Protein 4N13 (pdb70)

InterPro domains:
  IPR024370 PBP domain [PF12849] (26-263)
  IPR050811 Phosphate-binding ABC transporter substrate-binding [PTHR30570] (21-277)

Organism: Borreliella burgdorferi (strain ATCC 35210 / DSM 4680 / CIP 102532 / B31) (NCBI:txid224326)

B-factor: mean 14.16, std 6.61, range [4.72, 43.25]

Sequence (253 aa):
EKIVSIGGSTTVVSSPPILDEMILRYDKINNNTKVTYDAAQQGGSSVGINGLFNKIYKIAISSSRRDDLTKEEIEQGAKETVFAYDALIFITSPEEIIKKITNITEENLAKILNGEIQNWKQVGGPDAKINFINRDSSSSSSGSYYYSSSSSSIKDLLLNKIFKTHEEAQFRQDGIVVKSNGEVIEKTSLTPHSIGYIGLGYAKNNNSSSIIIEKGLNILSVNSTYPTKETINSSNNKKYTIKRNLIIVTNYEDKSVTQFIDFMTSSSSTTGQDIVEEQGFLGIKT

Radius of gyration: 19.86 Å; Cα contacts (8 Å, |Δi|>4): 541; chains: 1; bounding box: 49×43×48 Å

Foldseek 3Di:
DAEAEEEAAPVCQVLVVVLQVVVCVVPVPYHYDYHYPHHVVRLVCQLVVVGQKYKHLDDDDPVSVVLQKDKDFWFKWFKWKWAADPFPAAADALLVVLCCFQVVDFASVVVPIDGGGEAEAEEDCPDPLRVLCLVQRLPVNDDDPNSSHGDPPHRYDHAQVVVLVVRLVDHNYMYMHIPLCVVVNVVSVIHIHHYPNHDDDLVCVQVCVRRRIGGIIMMGNVGDVSVVVSVCSCNDPVVQVSCVVVPIHGYDD

Secondary structure (DSSP, 8-state):
-EEEEEEE-GGGHHHHHHHHHHHHHH-TTEEEEEEES-HHHHHHHHHTTS-SEEEESSPPPHHHHHTT-EEEEEEEEEEEEEE-TT----EE-HHHHHHHHTTS--BGGGGTS-S-B-EEEEE-TTSHHHHHHIIIIIHHH-SSTTTSS--TT-EEESSHHHHHHHHHHSTTEEEEEEGGGHHHHHHTT-EEPEETTB---HHHHHTT-S-SEEEEEEEE----HHHHHHHHHHTSHHHHHHHHHTT-BPPP-

GO terms:
  GO:0006817 phosphate ion transport (P, IDA)

Solvent-accessible surface area: 12377 Å² total; per-residue (Å²): 131,122,105,0,29,0,0,0,4,80,74,0,28,77,1,0,66,51,0,28,127,95,13,63,175,122,27,116,74,9,116,7,57,30,73,34,79,19,14,62,73,0,2,91,9,6,46,89,163,112,18,80,0,0,0,0,20,64,104,31,64,166,96,14,91,139,105,34,1,142,87,65,41,0,0,7,44,5,3,0,0,0,0,4,91,86,5,169,26,77,61,8,63,38,77,46,0,0,61,0,0,22,16,92,15,53,27,0,118,105,51,72,15,43,115,10,110,0,46,3,1,8,19,28,82,107,18,52,21,44,46,4,0,40,51,23,0,0,70,146,52,21,196,54,160,140,61,5,68,10,19,161,95,15,58,90,9,170,50,30,37,53,0,11,82,63,1,44,134,17,79,52,0,0,0,0,0,16,39,60,87,23,149,69,0,101,122,102,44,12,51,26,0,6,0,55,90,4,114,17,62,79,120,27,0,30,75,81,129,0,44,0,20,33,30,0,6,4,0,15,64,267,63,72,155,7,2,76,60,0,32,97,10,0,32,35,74,47,0,11,74,0,0,73,114,54,61,42,21,0,24,92,129

CATH classification: 3.40.190.10 (+1 more: 3.40.190.10)

Structure (mmCIF, N/CA/C/O backbone):
data_4N13
#
_entry.id   4N13
#
_cell.length_a   32.307
_cell.length_b   84.558
_cell.length_c   42.947
_cell.angle_alpha   90.000
_cell.angle_beta   105.570
_cell.angle_gamma   90.000
#
_symmetry.space_group_name_H-M   'P 1 21 1'
#
loop_
_enti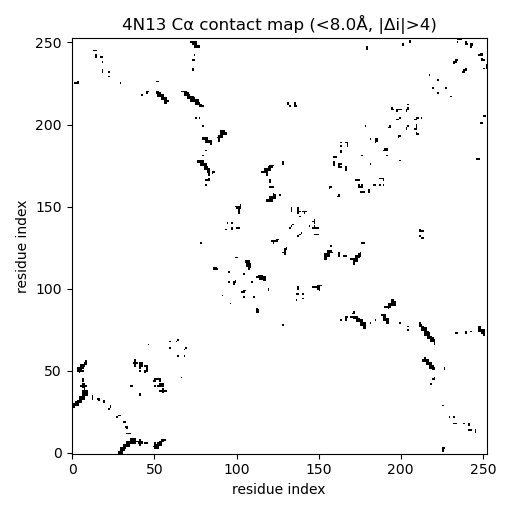ty.id
_entity.type
_entity.pdbx_description
1 polymer 'Phosphate ABC transporter, periplasmic phosphate-binding protein'
2 non-polymer 'SULFATE ION'
3 non-polymer 1,2-ETHANEDIOL
4 water water
#
loop_
_atom_site.group_PDB
_atom_site.id
_atom_site.type_symbol
_atom_site.label_atom_id
_atom_site.label_alt_id
_atom_site.label_comp_id
_atom_site.label_asym_id
_atom_site.label_entity_id
_atom_site.label_seq_id
_atom_site.pdbx_PDB_ins_code
_atom_site.Cartn_x
_atom_site.Cartn_y
_atom_site.Cartn_z
_atom_site.occupancy
_atom_site.B_iso_or_equiv
_atom_site.auth_seq_id
_atom_site.auth_comp_id
_atom_site.auth_asym_id
_atom_site.auth_atom_id
_atom_site.pdbx_PDB_model_num
ATOM 1 N N . GLU A 1 11 ? 17.294 2.675 65.692 1.00 21.57 7 GLU A N 1
ATOM 2 C CA . GLU A 1 11 ? 18.036 3.382 64.645 1.00 19.98 7 GLU A CA 1
ATOM 3 C C . GLU A 1 11 ? 19.437 3.766 65.137 1.00 17.53 7 GLU A C 1
ATOM 4 O O . GLU A 1 11 ? 19.607 4.200 66.272 1.00 19.79 7 GLU A O 1
ATOM 15 N N . LYS A 1 12 ? 20.437 3.630 64.274 1.00 15.44 8 LYS A N 1
ATOM 16 C CA . LYS A 1 12 ? 21.792 4.038 64.605 1.00 13.29 8 LYS A CA 1
ATOM 17 C C . LYS A 1 12 ? 22.038 5.463 64.125 1.00 11.81 8 LYS A C 1
ATOM 18 O O . LYS A 1 12 ? 21.398 5.919 63.178 1.00 13.93 8 LYS A O 1
ATOM 37 N N . ILE A 1 13 ? 22.954 6.167 64.780 1.00 11.14 9 ILE A N 1
ATOM 38 C CA . ILE A 1 13 ? 23.261 7.541 64.417 1.00 9.96 9 ILE A CA 1
ATOM 39 C C . ILE A 1 13 ? 24.753 7.696 64.169 1.00 9.86 9 ILE A C 1
ATOM 40 O O . ILE A 1 13 ? 25.572 7.299 64.989 1.00 10.65 9 ILE A O 1
ATOM 56 N N . VAL A 1 14 ? 25.099 8.269 63.022 1.00 8.09 10 VAL A N 1
ATOM 57 C CA . VAL A 1 14 ? 26.474 8.552 62.682 1.00 7.90 10 VAL A CA 1
ATOM 58 C C . VAL A 1 14 ? 26.587 10.034 62.343 1.00 6.92 10 VAL A C 1
ATOM 59 O O . VAL A 1 14 ? 26.215 10.472 61.241 1.00 8.18 10 VAL A O 1
ATOM 72 N N . SER A 1 15 ? 27.098 10.804 63.298 1.00 7.06 11 SER A N 1
ATOM 73 C CA . SER A 1 15 ? 27.287 12.240 63.116 1.00 7.51 11 SER A CA 1
ATOM 74 C C . SER A 1 15 ? 28.695 12.487 62.555 1.00 7.07 11 SER A C 1
ATOM 75 O O . SER A 1 15 ? 29.681 12.044 63.147 1.00 7.54 11 SER A O 1
ATOM 83 N N . ILE A 1 16 ? 28.771 13.183 61.419 1.00 5.99 12 ILE A N 1
ATOM 84 C CA . ILE A 1 16 ? 30.026 13.443 60.732 1.00 5.84 12 ILE A CA 1
ATOM 85 C C . ILE A 1 16 ? 30.248 14.957 60.681 1.00 5.83 12 ILE A C 1
ATOM 86 O O . ILE A 1 16 ? 29.307 15.729 60.540 1.00 6.72 12 ILE A O 1
ATOM 102 N N . GLY A 1 17 ? 31.499 15.372 60.804 1.00 6.57 13 GLY A N 1
ATOM 103 C CA . GLY A 1 17 ? 31.851 16.777 60.691 1.00 6.67 13 GLY A CA 1
ATOM 104 C C . GLY A 1 17 ? 33.114 16.932 59.878 1.00 6.53 13 GLY A C 1
ATOM 105 O O . GLY A 1 17 ? 33.823 15.967 59.646 1.00 10.40 13 GLY A O 1
ATOM 109 N N . GLY A 1 18 ? 33.406 18.146 59.431 1.00 7.10 14 GLY A N 1
ATOM 110 C CA . GLY A 1 18 ? 34.657 18.383 58.755 1.00 7.51 14 GLY A CA 1
ATOM 111 C C . GLY A 1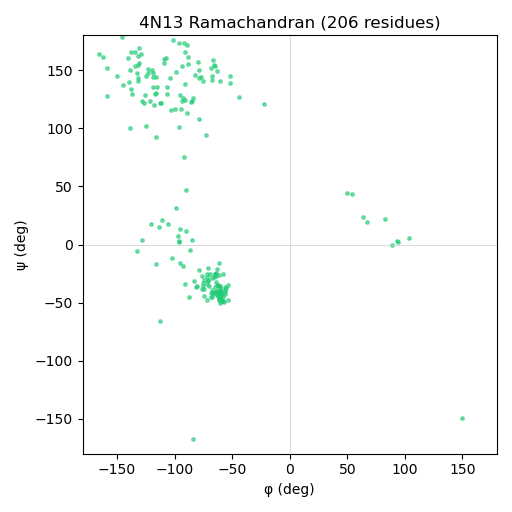 18 ? 34.638 19.468 57.704 1.00 6.87 14 GLY A C 1
ATOM 112 O O . GLY A 1 18 ? 33.897 20.458 57.802 1.00 8.47 14 GLY A O 1
ATOM 116 N N . SER A 1 19 ? 35.488 19.264 56.702 1.00 7.36 15 SER A N 1
ATOM 117 C CA . SER A 1 19 ? 35.752 20.240 55.665 1.00 8.48 15 SER A CA 1
ATOM 118 C C . SER A 1 19 ? 34.485 20.775 55.000 1.00 8.66 15 SER A C 1
ATOM 119 O O . SER A 1 19 ? 33.600 20.026 54.633 1.00 8.63 15 SER A O 1
ATOM 127 N N . THR A 1 20 ? 34.455 22.077 54.737 1.00 10.88 16 THR A N 1
ATOM 128 C CA . THR A 1 20 ? 33.339 22.664 54.010 1.00 12.38 16 THR A CA 1
ATOM 129 C C . THR A 1 20 ? 33.354 22.288 52.528 1.00 12.79 16 THR A C 1
ATOM 130 O O . THR A 1 20 ? 32.311 22.228 51.873 1.00 16.30 16 THR A O 1
ATOM 141 N N . THR A 1 21 ? 34.528 21.979 52.009 1.00 11.45 17 THR A N 1
ATOM 142 C CA . THR A 1 21 ? 34.695 21.813 50.580 1.00 14.17 17 THR A CA 1
ATOM 143 C C . THR A 1 21 ? 33.942 20.599 50.033 1.00 13.57 17 THR A C 1
ATOM 144 O O . THR A 1 21 ? 33.713 20.506 48.854 1.00 17.52 17 THR A O 1
ATOM 155 N N A VAL A 1 22 ? 33.546 19.676 50.903 0.82 11.24 18 VAL A N 1
ATOM 156 N N B VAL A 1 22 ? 33.563 19.676 50.910 0.18 13.65 18 VAL A N 1
ATOM 157 C CA A VAL A 1 22 ? 32.930 18.427 50.449 0.82 11.09 18 VAL A CA 1
ATOM 158 C CA B VAL A 1 22 ? 32.956 18.421 50.473 0.18 14.27 18 VAL A CA 1
ATOM 159 C C A VAL A 1 22 ? 31.487 18.266 50.891 0.82 9.07 18 VAL A C 1
ATOM 160 C C B VAL A 1 22 ? 31.537 18.234 50.995 0.18 13.84 18 VAL A C 1
ATOM 161 O O A VAL A 1 22 ? 30.894 17.197 50.711 0.82 8.61 18 VAL A O 1
ATOM 162 O O B VAL A 1 22 ? 31.037 17.112 51.052 0.18 13.76 18 VAL A O 1
ATOM 187 N N A SER A 1 23 ? 30.885 19.321 51.421 0.82 8.80 19 SER A N 1
ATOM 188 N N B SER A 1 23 ? 30.880 19.328 51.365 0.18 14.05 19 SER A N 1
ATOM 189 C CA A SER A 1 23 ? 29.501 19.222 51.869 0.82 8.95 19 SER A CA 1
ATOM 190 C CA B SER A 1 23 ? 29.532 19.240 51.915 0.18 14.26 19 SER A CA 1
ATOM 191 C C A SER A 1 23 ? 28.530 18.565 50.873 0.82 8.67 19 SER A C 1
ATOM 192 C C B SER A 1 23 ? 28.552 18.549 50.965 0.18 13.29 19 SER A C 1
ATOM 193 O O A SER A 1 23 ? 27.806 17.669 51.254 0.82 9.02 19 SER A O 1
ATOM 194 O O B SER A 1 23 ? 27.840 17.636 51.374 0.18 13.02 19 SER A O 1
ATOM 209 N N A PRO A 1 24 ? 28.466 19.031 49.615 0.82 9.11 20 PRO A N 1
ATOM 210 N N B PRO A 1 24 ? 28.505 18.982 49.694 0.18 12.80 20 PRO A N 1
ATOM 211 C CA A PRO A 1 24 ? 27.446 18.397 48.760 0.82 9.49 20 PRO A CA 1
ATOM 212 C CA B PRO A 1 24 ? 27.498 18.406 48.794 0.18 12.12 20 PRO A CA 1
ATOM 213 C C A PRO A 1 24 ? 27.782 16.949 48.382 0.82 9.10 20 PRO A C 1
ATOM 214 C C B PRO A 1 24 ? 27.777 16.941 48.464 0.18 10.30 20 PRO A C 1
ATOM 215 O O A PRO A 1 24 ? 26.869 16.198 48.064 0.82 9.50 20 PRO A O 1
ATOM 216 O O B PRO A 1 24 ? 26.839 16.176 48.246 0.18 10.33 20 PRO A O 1
ATOM 237 N N . ILE A 1 25 ? 29.048 16.561 48.430 1.00 8.69 21 ILE A N 1
ATOM 238 C CA . ILE A 1 25 ? 29.425 15.161 48.251 1.00 9.30 21 ILE A CA 1
ATOM 239 C C . ILE A 1 25 ? 28.935 14.344 49.423 1.00 8.33 21 ILE A C 1
ATOM 240 O O . ILE A 1 25 ? 28.284 13.315 49.237 1.00 7.87 21 ILE A O 1
ATOM 257 N N . LEU A 1 26 ? 29.247 14.776 50.643 1.00 7.46 22 LEU A N 1
ATOM 258 C CA . LEU A 1 26 ? 28.783 14.033 51.814 1.00 8.13 22 LEU A CA 1
ATOM 259 C C . LEU A 1 26 ? 27.254 13.981 51.842 1.00 7.42 22 LEU A C 1
ATOM 260 O O . LEU A 1 26 ? 26.664 12.953 52.158 1.00 7.79 22 LEU A O 1
ATOM 276 N N . ASP A 1 27 ? 26.601 15.089 51.502 1.00 7.93 23 ASP A N 1
ATOM 277 C CA . ASP A 1 27 ? 25.140 15.130 51.533 1.00 8.47 23 ASP A CA 1
ATOM 278 C C . ASP A 1 27 ? 24.539 14.146 50.548 1.00 8.62 23 ASP A C 1
ATOM 279 O O . ASP A 1 27 ? 23.584 13.429 50.881 1.00 9.02 23 ASP A O 1
ATOM 288 N N . GLU A 1 28 ? 25.097 14.095 49.340 1.00 8.75 24 GLU A N 1
ATOM 289 C CA . GLU A 1 28 ? 24.583 13.128 48.376 1.00 7.92 24 GLU A CA 1
ATOM 290 C C . GLU A 1 28 ? 24.881 11.697 48.821 1.00 8.34 24 GLU A C 1
ATOM 291 O O . GLU A 1 28 ? 24.065 10.790 48.636 1.00 8.86 24 GLU A O 1
ATOM 303 N N . MET A 1 29 ? 26.066 11.475 49.383 1.00 7.48 25 MET A N 1
ATOM 304 C CA . MET A 1 29 ? 26.397 10.158 49.898 1.00 6.96 25 MET A CA 1
ATOM 305 C C . MET A 1 29 ? 25.414 9.723 50.973 1.00 7.54 25 MET A C 1
ATOM 306 O O . MET A 1 29 ? 25.005 8.561 51.003 1.00 7.56 25 MET A O 1
ATOM 320 N N . ILE A 1 30 ? 25.049 10.642 51.865 1.00 6.95 26 ILE A N 1
ATOM 321 C CA . ILE A 1 30 ? 24.072 10.339 52.904 1.00 7.82 26 ILE A CA 1
ATOM 322 C C . ILE A 1 30 ? 22.744 9.921 52.294 1.00 8.22 26 ILE A C 1
ATOM 323 O O . ILE A 1 30 ? 22.143 8.914 52.681 1.00 8.49 26 ILE A O 1
ATOM 339 N N . LEU A 1 31 ? 22.268 10.690 51.330 1.00 8.82 27 LEU A N 1
ATOM 340 C CA . LEU A 1 31 ? 20.952 10.393 50.786 1.00 9.73 27 LEU A CA 1
ATOM 341 C C . LEU A 1 31 ? 20.960 9.128 49.937 1.00 10.18 27 LEU A C 1
ATOM 342 O O . LEU A 1 31 ? 20.003 8.359 49.964 1.00 10.91 27 LEU A O 1
ATOM 358 N N . ARG A 1 32 ? 22.052 8.867 49.234 1.00 9.40 28 ARG A N 1
ATOM 359 C CA . ARG A 1 32 ? 22.121 7.637 48.458 1.00 9.67 28 ARG A CA 1
ATOM 360 C C . ARG A 1 32 ? 22.357 6.413 49.326 1.00 8.70 28 ARG A C 1
ATOM 361 O O . ARG A 1 32 ? 21.794 5.347 49.050 1.00 9.74 28 ARG A O 1
ATOM 382 N N . TYR A 1 33 ? 23.142 6.549 50.392 1.00 8.63 29 TYR A N 1
ATOM 383 C CA . TYR A 1 33 ? 23.317 5.414 51.298 1.00 7.79 29 TYR A CA 1
ATOM 384 C C . TYR A 1 33 ? 21.981 5.060 51.964 1.00 7.50 29 TYR A C 1
ATOM 385 O O . TYR A 1 33 ? 21.706 3.880 52.236 1.00 9.32 29 TYR A O 1
ATOM 403 N N . ASP A 1 34 ? 21.130 6.055 52.194 1.00 8.86 30 ASP A N 1
ATOM 404 C CA . ASP A 1 34 ? 19.832 5.813 52.796 1.00 9.83 30 ASP A CA 1
ATOM 405 C C . ASP A 1 34 ? 18.966 4.885 51.935 1.00 10.07 30 ASP A C 1
ATOM 406 O O . ASP A 1 34 ? 18.104 4.202 52.481 1.00 12.02 30 ASP A O 1
ATOM 415 N N . LYS A 1 35 ? 19.200 4.847 50.616 1.00 9.66 31 LYS A N 1
ATOM 416 C CA . LYS A 1 35 ? 18.482 3.916 49.740 1.00 10.40 31 LYS A CA 1
ATOM 417 C C . LYS A 1 35 ? 18.870 2.474 50.026 1.00 10.42 31 LYS A C 1
ATOM 418 O O . LYS A 1 35 ? 18.084 1.565 49.774 1.00 12.64 31 LYS A O 1
ATOM 437 N N . ILE A 1 36 ? 20.099 2.262 50.503 1.00 8.52 32 ILE A N 1
ATOM 438 C CA . ILE A 1 36 ? 20.605 0.935 50.841 1.00 8.50 32 ILE A CA 1
ATOM 439 C C . ILE A 1 36 ? 20.260 0.531 52.274 1.00 8.38 32 ILE A C 1
ATOM 440 O O . ILE A 1 36 ? 19.843 -0.593 52.532 1.00 8.90 32 ILE A O 1
ATOM 456 N N . ASN A 1 37 ? 20.453 1.458 53.203 1.00 8.62 33 ASN A N 1
ATOM 457 C CA . ASN A 1 37 ? 20.258 1.169 54.611 1.00 8.31 33 ASN A CA 1
ATOM 458 C C . ASN A 1 37 ? 19.563 2.323 55.275 1.00 10.71 33 ASN A C 1
ATOM 459 O O . ASN A 1 37 ? 20.195 3.309 55.609 1.00 13.01 33 ASN A O 1
ATOM 470 N N . ASN A 1 38 ? 18.263 2.215 55.480 1.00 11.15 34 ASN A N 1
ATOM 471 C CA . ASN A 1 38 ? 17.513 3.307 56.097 1.00 13.99 34 ASN A CA 1
ATOM 472 C C . ASN A 1 38 ? 17.449 3.194 57.617 1.00 14.15 34 ASN A C 1
ATOM 473 O O . ASN A 1 38 ? 16.712 3.934 58.272 1.00 17.15 34 ASN A O 1
ATOM 484 N N . ASN A 1 39 ? 18.252 2.299 58.178 1.00 12.10 35 ASN A N 1
ATOM 485 C CA . ASN A 1 39 ? 18.301 2.118 59.628 1.00 13.10 35 ASN A CA 1
ATOM 486 C C . ASN A 1 39 ? 19.432 2.898 60.311 1.00 12.70 35 ASN A C 1
ATOM 487 O O . ASN A 1 39 ? 19.598 2.816 61.532 1.00 14.34 35 ASN A O 1
ATOM 498 N N . THR A 1 40 ? 20.199 3.660 59.538 1.00 11.30 36 THR A N 1
ATOM 499 C CA . THR A 1 40 ? 21.186 4.568 60.097 1.00 9.72 36 THR A CA 1
ATOM 500 C C . THR A 1 40 ? 20.847 5.982 59.689 1.00 10.33 36 THR A C 1
ATOM 501 O O . THR A 1 40 ? 20.521 6.251 58.533 1.00 12.18 36 THR A O 1
ATOM 512 N N . LYS A 1 41 ? 20.923 6.887 60.650 1.00 9.82 37 LYS A N 1
ATOM 513 C CA . LYS A 1 41 ? 20.789 8.308 60.409 1.00 9.49 37 LYS A CA 1
ATOM 514 C C . LYS A 1 41 ? 22.186 8.881 60.369 1.00 8.12 37 LYS A C 1
ATOM 515 O O . LYS A 1 41 ? 22.903 8.809 61.347 1.00 9.78 37 LYS A O 1
ATOM 534 N N . VAL A 1 42 ? 22.571 9.421 59.230 1.00 7.51 38 VAL A N 1
ATOM 535 C CA . VAL A 1 42 ? 23.894 10.025 59.036 1.00 6.75 38 VAL A CA 1
ATOM 536 C C . VAL A 1 42 ? 23.694 11.507 58.773 1.00 7.31 38 VAL A C 1
ATOM 537 O O . VAL A 1 42 ? 22.790 11.881 58.027 1.00 8.66 38 VAL A O 1
ATOM 550 N N . THR A 1 43 ? 24.497 12.348 59.407 1.00 7.25 39 THR A N 1
ATOM 551 C CA . THR A 1 43 ? 24.438 13.786 59.179 1.00 7.31 39 THR A CA 1
ATOM 552 C C . THR A 1 43 ? 25.846 14.319 58.933 1.00 7.10 39 THR A C 1
ATOM 553 O O . THR A 1 43 ? 26.838 13.704 59.356 1.00 7.50 39 THR A O 1
ATOM 564 N N . TYR A 1 44 ? 25.940 15.450 58.245 1.00 7.05 40 TYR A N 1
ATOM 565 C CA . TYR A 1 44 ? 27.216 16.129 58.002 1.00 7.11 40 TYR A CA 1
ATOM 566 C C . TYR A 1 44 ? 27.120 17.586 58.404 1.00 8.10 40 TYR A C 1
ATOM 567 O O . TYR A 1 44 ? 26.243 18.296 57.922 1.00 9.28 40 TYR A O 1
ATOM 585 N N . ASP A 1 45 ? 28.006 18.015 59.299 1.00 8.50 41 ASP A N 1
ATOM 586 C CA . ASP A 1 45 ? 28.064 19.405 59.735 1.00 11.04 41 ASP A CA 1
ATOM 587 C C . ASP A 1 45 ? 29.439 19.926 59.371 1.00 11.18 41 ASP A C 1
ATOM 588 O O . ASP A 1 45 ? 30.434 19.462 59.888 1.00 13.64 41 ASP A O 1
ATOM 597 N N A ALA A 1 46 ? 29.483 20.878 58.453 0.49 11.49 42 ALA A N 1
ATOM 598 N N B ALA A 1 46 ? 29.497 20.897 58.472 0.51 11.19 42 ALA A N 1
ATOM 599 C CA A ALA A 1 46 ? 30.742 21.391 57.948 0.49 13.10 42 ALA A CA 1
ATOM 600 C CA B ALA A 1 46 ? 30.764 21.307 57.883 0.51 13.03 42 ALA A CA 1
ATOM 601 C C A ALA A 1 46 ? 31.134 22.651 58.701 0.49 11.40 42 ALA A C 1
ATOM 602 C C B ALA A 1 46 ? 31.249 22.666 58.400 0.51 11.95 42 ALA A C 1
ATOM 603 O O A ALA A 1 46 ? 30.469 23.673 58.588 0.49 11.07 42 ALA A O 1
ATOM 604 O O B ALA A 1 46 ? 30.951 23.710 57.813 0.51 12.70 42 ALA A O 1
ATOM 617 N N A GLN A 1 47 ? 32.197 22.568 59.493 0.49 12.18 43 GLN A N 1
ATOM 618 N N B GLN A 1 47 ? 32.012 22.641 59.491 0.51 10.82 43 GLN A N 1
ATOM 619 C CA A GLN A 1 47 ? 32.763 23.753 60.138 0.49 11.79 43 GLN A CA 1
ATOM 620 C CA B GLN A 1 47 ? 32.621 23.854 60.040 0.51 10.89 43 GLN A CA 1
ATOM 621 C C A GLN A 1 47 ? 34.200 23.966 59.723 0.49 11.35 43 GLN A C 1
ATOM 622 C C B GLN A 1 47 ? 34.144 23.869 59.867 0.51 10.78 43 GLN A C 1
ATOM 623 O O A GLN A 1 47 ? 34.759 25.039 59.928 0.49 12.48 43 GLN A O 1
ATOM 624 O O B GLN A 1 47 ? 34.821 24.732 60.416 0.51 12.23 43 GLN A O 1
ATOM 651 N N A GLY A 1 48 ? 34.797 22.935 59.140 0.49 10.06 44 GLY A N 1
ATOM 652 N N B GLY A 1 48 ? 34.686 22.918 59.113 0.51 9.54 44 GLY A N 1
ATOM 653 C CA A GLY A 1 48 ? 36.206 22.945 58.825 0.49 9.79 44 GLY A CA 1
ATOM 654 C CA B GLY A 1 48 ? 36.115 22.885 58.845 0.51 9.21 44 GLY A CA 1
ATOM 655 C C A GLY A 1 48 ? 36.860 21.654 59.280 0.49 7.70 44 GLY A C 1
ATOM 656 C C B GLY A 1 48 ? 36.829 21.606 59.268 0.51 7.19 44 GLY A C 1
ATOM 657 O O A GLY A 1 48 ? 36.378 20.969 60.183 0.49 8.58 44 GLY A O 1
ATOM 658 O O B GLY A 1 48 ? 36.366 20.882 60.153 0.51 7.95 44 GLY A O 1
ATOM 665 N N . SER A 1 49 ? 37.975 21.319 58.648 1.00 8.29 45 SER A N 1
ATOM 666 C CA . SER A 1 49 ? 38.701 20.080 58.951 1.00 8.24 45 SER A CA 1
ATOM 667 C C . SER A 1 49 ? 39.127 19.991 60.409 1.00 8.19 45 SER A C 1
ATOM 668 O O . SER A 1 49 ? 38.915 18.980 61.066 1.00 8.17 45 SER A O 1
ATOM 677 N N . SER A 1 50 ? 39.760 21.041 60.913 1.00 9.37 46 SER A N 1
ATOM 678 C CA . SER A 1 50 ? 40.277 20.996 62.279 1.00 9.72 46 SER A CA 1
ATOM 679 C C . SER A 1 50 ? 39.140 20.884 63.291 1.00 8.22 46 SER A C 1
ATOM 680 O O . SER A 1 50 ? 39.235 20.136 64.269 1.00 8.75 46 SER A O 1
ATOM 688 N N . VAL A 1 51 ? 38.060 21.619 63.051 1.00 8.42 47 VAL A N 1
ATOM 689 C CA . VAL A 1 51 ? 36.902 21.526 63.932 1.00 9.20 47 VAL A CA 1
ATOM 690 C C . VAL A 1 51 ? 36.308 20.114 63.906 1.00 8.31 47 VAL A C 1
ATOM 691 O O . VAL A 1 51 ? 35.900 19.575 64.929 1.00 8.58 47 VAL A O 1
ATOM 704 N N . GLY A 1 52 ? 36.234 19.509 62.723 1.00 7.70 48 GLY A N 1
ATOM 705 C CA . GLY A 1 52 ? 35.758 18.153 62.619 1.00 7.49 48 GLY A CA 1
ATOM 706 C C . GLY A 1 52 ? 36.589 17.178 63.428 1.00 7.08 48 GLY A C 1
ATOM 707 O O . GLY A 1 52 ? 36.040 16.340 64.146 1.00 6.81 48 GLY A O 1
ATOM 711 N N . ILE A 1 53 ? 37.907 17.250 63.293 1.00 6.89 49 ILE A N 1
ATOM 712 C CA . ILE A 1 53 ? 38.768 16.345 64.056 1.00 5.87 49 ILE A CA 1
ATOM 713 C C . ILE A 1 53 ? 38.625 16.614 65.565 1.00 6.15 49 ILE A C 1
ATOM 714 O O . ILE A 1 53 ? 38.544 15.692 66.371 1.00 6.36 49 ILE A O 1
ATOM 730 N N . ASN A 1 54 ? 38.581 17.879 65.955 1.00 6.17 50 ASN A N 1
ATOM 731 C CA . ASN A 1 54 ? 38.381 18.199 67.375 1.00 5.81 50 ASN A CA 1
ATOM 732 C C . ASN A 1 54 ? 37.046 17.629 67.860 1.00 5.97 50 ASN A C 1
ATOM 733 O O . ASN A 1 54 ? 36.950 17.083 68.962 1.00 7.04 50 ASN A O 1
ATOM 744 N N . GLY A 1 55 ? 36.006 17.744 67.047 1.00 6.29 51 GLY A N 1
ATOM 745 C CA . GLY A 1 55 ? 34.711 17.209 67.423 1.00 6.37 51 GLY A CA 1
ATOM 746 C C . GLY A 1 55 ? 34.732 15.686 67.535 1.00 5.98 51 GLY A C 1
ATOM 747 O O . GLY A 1 55 ? 34.075 15.106 68.389 1.00 7.79 51 GLY A O 1
ATOM 751 N N . LEU A 1 56 ? 35.479 15.026 66.661 1.00 6.72 52 LEU A N 1
ATOM 752 C CA . LEU A 1 56 ? 35.702 13.586 66.757 1.00 6.79 52 LEU A CA 1
ATOM 753 C C . LEU A 1 56 ? 36.318 13.207 68.106 1.00 6.60 52 LEU A C 1
ATOM 754 O O . LEU A 1 56 ? 35.806 12.320 68.814 1.00 7.14 52 LEU A O 1
ATOM 770 N N . PHE A 1 57 ? 37.387 13.895 68.505 1.00 6.16 53 PHE A N 1
ATOM 771 C CA . PHE A 1 57 ? 38.054 13.559 69.751 1.00 6.93 53 PHE A CA 1
ATOM 772 C C . PHE A 1 57 ? 37.170 13.832 70.963 1.00 7.80 53 PHE A C 1
ATOM 773 O O . PHE A 1 57 ? 37.328 13.184 72.002 1.00 9.46 53 PHE A O 1
ATOM 790 N N . ASN A 1 58 ? 36.254 14.791 70.833 1.00 6.87 54 ASN A N 1
ATOM 791 C CA . ASN A 1 58 ? 35.346 15.135 71.909 1.00 6.97 54 ASN A CA 1
ATOM 792 C C . ASN A 1 58 ? 33.990 14.421 71.801 1.00 8.83 54 ASN A C 1
ATOM 793 O O . ASN A 1 58 ? 33.046 14.758 72.499 1.00 10.17 54 ASN A O 1
ATOM 804 N N . LYS A 1 59 ? 33.905 13.405 70.934 1.00 7.94 55 LYS A N 1
ATOM 805 C CA . LYS A 1 59 ? 32.725 12.529 70.851 1.00 9.55 55 LYS A CA 1
ATOM 806 C C . LYS A 1 59 ? 31.491 13.249 70.353 1.00 9.25 55 LYS A C 1
ATOM 807 O O . LYS A 1 59 ? 30.381 12.772 70.535 1.00 13.42 55 LYS A O 1
ATOM 826 N N . ILE A 1 60 ? 31.681 14.382 69.695 1.00 7.54 56 ILE A N 1
ATOM 827 C CA . ILE A 1 60 ? 30.590 15.045 69.000 1.00 8.29 56 ILE A CA 1
ATOM 828 C C . ILE A 1 60 ? 30.323 14.406 67.631 1.00 7.96 56 ILE A C 1
ATOM 829 O O . ILE A 1 60 ? 29.176 14.318 67.205 1.00 10.34 56 ILE A O 1
ATOM 845 N N . TYR A 1 61 ? 31.388 13.965 66.965 1.00 7.15 57 TYR A N 1
ATOM 846 C CA . TYR A 1 61 ? 31.288 13.261 65.690 1.00 5.68 57 TYR A CA 1
ATOM 847 C C . TYR A 1 61 ? 31.889 11.867 65.849 1.00 7.07 57 TYR A C 1
ATOM 848 O O . TYR A 1 61 ? 32.825 11.683 66.642 1.00 8.26 57 TYR A O 1
ATOM 866 N N . LYS A 1 62 ? 31.383 10.900 65.078 1.00 6.28 58 LYS A N 1
ATOM 867 C CA . LYS A 1 62 ? 32.005 9.581 64.959 1.00 6.77 58 LYS A CA 1
ATOM 868 C C . LYS A 1 62 ? 32.977 9.488 63.781 1.00 6.89 58 LYS A C 1
ATOM 869 O O . LYS A 1 62 ? 33.800 8.579 63.722 1.00 6.78 58 LYS A O 1
ATOM 888 N N . ILE A 1 63 ? 32.864 10.415 62.829 1.00 5.61 59 ILE A N 1
ATOM 889 C CA . ILE A 1 63 ? 33.756 10.473 61.679 1.00 6.17 59 ILE A CA 1
ATOM 890 C C . ILE A 1 63 ? 34.057 11.943 61.454 1.00 5.17 59 ILE A C 1
ATOM 891 O O . ILE A 1 63 ? 33.148 12.771 61.529 1.00 6.52 59 ILE A O 1
ATOM 907 N N . ALA A 1 64 ? 35.305 12.264 61.121 1.00 5.16 60 ALA A N 1
ATOM 908 C CA . ALA A 1 64 ? 35.667 13.595 60.634 1.00 6.01 60 ALA A CA 1
ATOM 909 C C . ALA A 1 64 ? 36.164 13.480 59.204 1.00 6.22 60 ALA A C 1
ATOM 910 O O . ALA A 1 64 ? 36.815 12.502 58.843 1.00 7.22 60 ALA A O 1
ATOM 917 N N . ILE A 1 65 ? 35.853 14.486 58.399 1.00 6.24 61 ILE A N 1
ATOM 918 C CA . ILE A 1 65 ? 36.348 14.552 57.033 1.00 6.82 61 ILE A CA 1
ATOM 919 C C . ILE A 1 65 ? 37.327 15.718 56.950 1.00 6.27 61 ILE A C 1
ATOM 920 O O . ILE A 1 65 ? 36.960 16.850 57.265 1.00 7.87 61 ILE A O 1
ATOM 936 N N . SER A 1 66 ? 38.575 15.441 56.547 1.00 6.86 62 SER A N 1
ATOM 937 C CA . SER A 1 66 ? 39.607 16.468 56.534 1.00 6.82 62 SER A CA 1
ATOM 938 C C . SER A 1 66 ? 40.242 16.622 55.165 1.00 7.07 62 SER A C 1
ATOM 939 O O . SER A 1 66 ? 40.427 15.650 54.442 1.00 7.60 62 SER A O 1
ATOM 947 N N A SER A 1 67 ? 40.547 17.866 54.815 0.57 7.30 63 SER A N 1
ATOM 948 N N B SER A 1 67 ? 40.583 17.860 54.818 0.43 6.87 63 SER A N 1
ATOM 949 C CA A SER A 1 67 ? 41.309 18.194 53.616 0.57 8.63 63 SER A CA 1
ATOM 950 C CA B SER A 1 67 ? 41.377 18.157 53.626 0.43 7.40 63 SER A CA 1
ATOM 951 C C A SER A 1 67 ? 42.782 18.450 53.916 0.57 8.47 63 SER A C 1
ATOM 952 C C B SER A 1 67 ? 42.851 18.353 53.960 0.43 8.05 63 SER A C 1
ATOM 953 O O A SER A 1 67 ? 43.526 18.853 53.036 0.57 9.23 63 SER A O 1
ATOM 954 O O B SER A 1 67 ? 43.675 18.503 53.066 0.43 9.07 63 SER A O 1
ATOM 969 N N A ARG A 1 68 ? 43.193 18.231 55.158 0.57 9.53 64 ARG A N 1
ATOM 970 N N B ARG A 1 68 ? 43.162 18.352 55.251 0.43 9.75 64 ARG A N 1
ATOM 971 C CA A ARG A 1 68 ? 44.583 18.406 55.551 0.57 11.17 64 ARG A CA 1
ATOM 972 C CA B ARG A 1 68 ? 44.506 18.594 55.750 0.43 10.84 64 ARG A CA 1
ATOM 973 C C A ARG A 1 68 ? 45.100 17.180 56.261 0.57 12.01 64 ARG A C 1
ATOM 974 C C B ARG A 1 68 ? 45.131 17.305 56.255 0.43 10.98 64 ARG A C 1
ATOM 975 O O A ARG A 1 68 ? 44.329 16.429 56.877 0.57 13.27 64 ARG A O 1
ATOM 976 O O B ARG A 1 68 ? 44.430 16.328 56.539 0.43 12.88 64 ARG A O 1
ATOM 1017 N N A ASP A 1 69 ? 46.410 16.991 56.184 0.57 15.03 65 ASP A N 1
ATOM 1018 N N B ASP A 1 69 ? 46.451 17.310 56.387 0.43 13.74 65 ASP A N 1
ATOM 1019 C CA A ASP A 1 69 ? 47.041 15.838 56.795 0.57 15.73 65 ASP A CA 1
ATOM 1020 C CA B ASP A 1 69 ? 47.161 16.158 56.930 0.43 15.19 65 ASP A CA 1
ATOM 1021 C C A ASP A 1 69 ? 47.025 15.921 58.315 0.57 13.59 65 ASP A C 1
ATOM 1022 C C B ASP A 1 69 ? 46.841 15.995 58.409 0.43 13.19 65 ASP A C 1
ATOM 1023 O O A ASP A 1 69 ? 47.168 16.975 58.916 0.57 14.28 65 ASP A O 1
ATOM 1024 O O B ASP A 1 69 ? 46.590 16.979 59.093 0.43 12.74 65 ASP A O 1
ATOM 1041 N N . LEU A 1 70 ? 46.836 14.763 58.911 1.00 12.61 66 LEU A N 1
ATOM 1042 C CA . LEU A 1 70 ? 46.830 14.590 60.357 1.00 11.50 66 LEU A CA 1
ATOM 1043 C C . LEU A 1 70 ? 48.194 14.933 60.931 1.00 10.38 66 LEU A C 1
ATOM 1044 O O . LEU A 1 70 ? 49.241 14.741 60.300 1.00 12.63 66 LEU A O 1
ATOM 1061 N N . THR A 1 71 ? 48.180 15.429 62.154 1.00 9.92 67 THR A N 1
ATOM 1062 C CA . THR A 1 71 ? 49.407 15.702 62.880 1.00 9.15 67 THR A CA 1
ATOM 1063 C C . THR A 1 71 ? 49.828 14.486 63.698 1.00 8.78 67 THR A C 1
ATOM 1064 O O . THR A 1 71 ? 49.042 13.565 63.916 1.00 9.51 67 THR A O 1
ATOM 1075 N N . LYS A 1 72 ? 51.070 14.489 64.172 1.00 9.50 68 LYS A N 1
ATOM 1076 C CA . LYS A 1 72 ? 51.521 13.438 65.072 1.00 10.30 68 LYS A CA 1
ATOM 1077 C C . LYS A 1 72 ? 50.680 13.402 66.344 1.00 9.59 68 LYS A C 1
ATOM 1078 O O . LYS A 1 72 ? 50.354 12.324 66.827 1.00 10.90 68 LYS A O 1
ATOM 1097 N N . GLU A 1 73 ? 50.314 14.562 66.876 1.00 10.81 69 GLU A N 1
ATOM 1098 C CA . GLU A 1 73 ? 49.478 14.608 68.077 1.00 11.64 69 GLU A CA 1
ATOM 1099 C C . GLU A 1 73 ? 48.153 13.905 67.822 1.00 9.92 69 GLU A C 1
ATOM 1100 O O . GLU A 1 73 ? 47.650 13.182 68.685 1.00 10.88 69 GLU A O 1
ATOM 1112 N N . GLU A 1 74 ? 47.584 14.123 66.643 1.00 9.15 70 GLU A N 1
ATOM 1113 C CA . GLU A 1 74 ? 46.305 13.500 66.333 1.00 8.54 70 GLU A CA 1
ATOM 1114 C C . GLU A 1 74 ? 46.457 11.982 66.242 1.00 8.75 70 GLU A C 1
ATOM 1115 O O . GLU A 1 74 ? 45.611 11.239 66.735 1.00 9.34 70 GLU A O 1
ATOM 1127 N N . ILE A 1 75 ? 47.541 11.529 65.615 1.00 8.60 71 ILE A N 1
ATOM 1128 C CA . ILE A 1 75 ? 47.824 10.100 65.560 1.00 9.52 71 ILE A CA 1
ATOM 1129 C C . ILE A 1 75 ? 47.992 9.528 66.976 1.00 9.26 71 ILE A C 1
ATOM 1130 O O . ILE A 1 75 ? 47.477 8.467 67.302 1.00 10.76 71 ILE A O 1
ATOM 1146 N N . GLU A 1 76 ? 48.688 10.262 67.837 1.00 9.81 72 GLU A N 1
ATOM 1147 C CA . GLU A 1 76 ? 48.908 9.800 69.195 1.00 12.00 72 GLU A CA 1
ATOM 1148 C C . GLU A 1 76 ? 47.607 9.690 69.985 1.00 12.74 72 GLU A C 1
ATOM 1149 O O . GLU A 1 76 ? 47.521 8.924 70.942 1.00 16.06 72 GLU A O 1
ATOM 1161 N N . GLN A 1 77 ? 46.613 10.486 69.615 1.00 11.48 73 GLN A N 1
ATOM 1162 C CA . GLN A 1 77 ? 45.292 10.432 70.237 1.00 12.57 73 GLN A CA 1
ATOM 1163 C C . GLN A 1 77 ? 44.410 9.371 69.603 1.00 14.08 73 GLN A C 1
ATOM 1164 O O . GLN A 1 77 ? 43.246 9.246 69.958 1.00 19.58 73 GLN A O 1
ATOM 1178 N N . GLY A 1 78 ? 44.950 8.606 68.665 1.00 11.62 74 GLY A N 1
ATOM 1179 C CA . GLY A 1 78 ? 44.240 7.456 68.124 1.00 12.69 74 GLY A CA 1
ATOM 1180 C C . GLY A 1 78 ? 43.646 7.660 66.744 1.00 12.00 74 GLY A C 1
ATOM 1181 O O . GLY A 1 78 ? 42.955 6.777 66.236 1.00 14.29 74 GLY A O 1
ATOM 1185 N N . ALA A 1 79 ? 43.904 8.800 66.110 1.00 10.61 75 ALA A N 1
ATOM 1186 C CA . ALA A 1 79 ? 43.281 9.071 64.814 1.00 11.23 75 ALA A CA 1
ATOM 1187 C C . ALA A 1 79 ? 43.820 8.122 63.767 1.00 10.12 75 ALA A C 1
ATOM 1188 O O . ALA A 1 79 ? 45.007 7.830 63.736 1.00 12.17 75 ALA A O 1
ATOM 1195 N N . LYS A 1 80 ? 42.922 7.696 62.888 1.00 10.17 76 LYS A N 1
ATOM 1196 C CA . LYS A 1 80 ? 43.256 6.855 61.749 1.00 12.38 76 LYS A CA 1
ATOM 1197 C C . LYS A 1 80 ? 42.583 7.450 60.528 1.00 10.58 76 LYS A C 1
ATOM 1198 O O . LYS A 1 80 ? 41.513 8.022 60.643 1.00 11.39 76 LYS A O 1
ATOM 1217 N N . GLU A 1 81 ? 43.209 7.321 59.368 1.00 11.48 77 GLU A N 1
ATOM 1218 C CA . GLU A 1 81 ? 42.645 7.913 58.168 1.00 12.28 77 GLU A CA 1
ATOM 1219 C C . GLU A 1 81 ? 42.660 6.985 56.964 1.00 11.53 77 GLU A C 1
ATOM 1220 O O . GLU A 1 81 ? 43.507 6.081 56.845 1.00 13.99 77 GLU A O 1
ATOM 1232 N N . THR A 1 82 ? 41.708 7.243 56.071 1.00 9.99 78 THR A N 1
ATOM 1233 C CA . THR A 1 82 ? 41.607 6.581 54.783 1.00 11.34 78 THR A CA 1
ATOM 1234 C C . THR A 1 82 ? 41.273 7.648 53.760 1.00 8.38 78 THR A C 1
ATOM 1235 O O . THR A 1 82 ? 40.338 8.400 53.943 1.00 9.28 78 THR A O 1
ATOM 1246 N N . VAL A 1 83 ? 42.015 7.708 52.669 1.00 9.20 79 VAL A N 1
ATOM 1247 C CA . VAL A 1 83 ? 41.742 8.686 51.614 1.00 8.63 79 VAL A CA 1
ATOM 1248 C C . VAL A 1 83 ? 40.512 8.251 50.815 1.00 7.91 79 VAL A C 1
ATOM 1249 O O . VAL A 1 83 ? 40.331 7.052 50.529 1.00 9.80 79 VAL A O 1
ATOM 1262 N N . PHE A 1 84 ? 39.657 9.214 50.440 1.00 7.57 80 PHE A N 1
ATOM 1263 C CA . PHE A 1 84 ? 38.499 8.892 49.595 1.00 7.65 80 PHE A CA 1
ATOM 1264 C C . PHE A 1 84 ? 38.322 9.833 48.413 1.00 8.63 80 PHE A C 1
ATOM 1265 O O . PHE A 1 84 ? 37.455 9.595 47.610 1.00 10.14 80 PHE A O 1
ATOM 1282 N N . ALA A 1 85 ? 39.129 10.886 48.312 1.00 7.17 81 ALA A N 1
ATOM 1283 C CA . ALA A 1 85 ? 39.027 11.819 47.197 1.00 7.32 81 ALA A CA 1
ATOM 1284 C C . ALA A 1 85 ? 40.254 12.687 47.149 1.00 6.70 81 ALA A C 1
ATOM 1285 O O . ALA A 1 85 ? 40.977 12.781 48.141 1.00 7.61 81 ALA A O 1
ATOM 1292 N N . TYR A 1 86 ? 40.455 13.354 46.008 1.00 7.51 82 TYR A N 1
ATOM 1293 C CA . TYR A 1 86 ? 41.569 14.282 45.832 1.00 7.62 82 TYR A CA 1
ATOM 1294 C C . TYR A 1 86 ? 41.082 15.587 45.240 1.00 7.75 82 TYR A C 1
ATOM 1295 O O . TYR A 1 86 ? 40.202 15.590 44.367 1.00 9.86 82 TYR A O 1
ATOM 1313 N N . ASP A 1 87 ? 41.657 16.675 45.733 1.00 8.49 83 ASP A N 1
ATOM 1314 C CA . ASP A 1 87 ? 41.433 18.022 45.236 1.00 9.66 83 ASP A CA 1
ATOM 1315 C C . ASP A 1 87 ? 42.761 18.502 44.689 1.00 9.00 83 ASP A C 1
ATOM 1316 O O . ASP A 1 87 ? 43.609 19.043 45.417 1.00 9.37 83 ASP A O 1
ATOM 1325 N N . ALA A 1 88 ? 42.951 18.279 43.399 1.00 8.73 84 ALA A N 1
ATOM 1326 C CA . ALA A 1 88 ? 44.218 18.557 42.730 1.00 8.32 84 ALA A CA 1
ATOM 1327 C C . ALA A 1 88 ? 44.218 19.881 41.994 1.00 7.15 84 ALA A C 1
ATOM 1328 O O . ALA A 1 88 ? 43.190 20.310 41.466 1.00 8.27 84 ALA A O 1
ATOM 1335 N N . LEU A 1 89 ? 45.386 20.502 41.931 1.00 6.63 85 LEU A N 1
ATOM 1336 C CA . LEU A 1 89 ? 45.574 21.736 41.159 1.00 7.63 85 LEU A CA 1
ATOM 1337 C C . LEU A 1 89 ? 46.685 21.531 40.158 1.00 7.07 85 LEU A C 1
ATOM 1338 O O . LEU A 1 89 ? 47.621 20.750 40.395 1.00 8.16 85 LEU A O 1
ATOM 1354 N N . ILE A 1 90 ? 46.583 22.263 39.056 1.00 5.59 86 ILE A N 1
ATOM 1355 C CA . ILE A 1 90 ? 47.531 22.166 37.964 1.00 4.88 86 ILE A CA 1
ATOM 1356 C C . ILE A 1 90 ? 47.970 23.570 37.569 1.00 4.72 86 ILE A C 1
ATOM 1357 O O . ILE A 1 90 ? 47.275 24.557 37.828 1.00 5.95 86 ILE A O 1
ATOM 1373 N N . PHE A 1 91 ? 49.156 23.641 36.998 1.00 5.27 87 PHE A N 1
ATOM 1374 C CA . PHE A 1 91 ? 49.752 24.896 36.575 1.00 5.65 87 PHE A CA 1
ATOM 1375 C C . PHE A 1 91 ? 49.706 25.020 35.058 1.00 5.09 87 PHE A C 1
ATOM 1376 O O . PHE A 1 91 ? 50.100 24.098 34.329 1.00 6.84 87 PHE A O 1
ATOM 1393 N N . ILE A 1 92 ? 49.208 26.153 34.600 1.00 5.94 88 ILE A N 1
ATOM 1394 C CA . ILE A 1 92 ? 49.064 26.431 33.184 1.00 6.38 88 ILE A CA 1
ATOM 1395 C C . ILE A 1 92 ? 49.898 27.643 32.810 1.00 6.48 88 ILE A C 1
ATOM 1396 O O . ILE A 1 92 ? 50.102 28.562 33.623 1.00 7.29 88 ILE A O 1
ATOM 1412 N N . THR A 1 93 ? 50.404 27.634 31.576 1.00 6.78 89 THR A N 1
ATOM 1413 C CA . THR A 1 93 ? 51.192 28.747 31.088 1.00 7.34 89 THR A CA 1
ATOM 1414 C C . THR A 1 93 ? 50.716 29.175 29.729 1.00 7.76 89 THR A C 1
ATOM 1415 O O . THR A 1 93 ? 50.051 28.434 28.992 1.00 7.55 89 THR A O 1
ATOM 1426 N N . SER A 1 94 ? 51.110 30.383 29.358 1.00 7.18 90 SER A N 1
ATOM 1427 C CA . SER A 1 94 ? 50.921 30.795 27.978 1.00 9.14 90 SER A CA 1
ATOM 1428 C C . SER A 1 94 ? 51.777 29.931 27.037 1.00 10.48 90 SER A C 1
ATOM 1429 O O . SER A 1 94 ? 52.770 29.357 27.450 1.00 11.90 90 SER A O 1
ATOM 1437 N N . PRO A 1 95 ? 51.347 29.792 25.781 1.00 12.77 91 PRO A N 1
ATOM 1438 C CA . PRO A 1 95 ? 51.961 28.739 24.967 1.00 16.51 91 PRO A CA 1
ATOM 1439 C C . PRO A 1 95 ? 53.315 29.070 24.341 1.00 18.22 91 PRO A C 1
ATOM 1440 O O . PRO A 1 95 ? 53.899 28.209 23.707 1.00 21.93 91 PRO A O 1
ATOM 1451 N N A GLU A 1 96 ? 53.776 30.305 24.498 0.50 18.05 92 GLU A N 1
ATOM 1452 N N B GLU A 1 96 ? 53.841 30.270 24.560 0.50 18.28 92 GLU A N 1
ATOM 1453 C CA A GLU A 1 96 ? 55.031 30.714 23.887 0.50 19.71 92 GLU A CA 1
ATOM 1454 C CA B GLU A 1 96 ? 55.101 30.660 23.926 0.50 19.85 92 GLU A CA 1
ATOM 1455 C C A GLU A 1 96 ? 56.222 30.434 24.797 0.50 22.00 92 GLU A C 1
ATOM 1456 C C B GLU A 1 96 ? 56.355 30.472 24.793 0.50 22.26 92 GLU A C 1
ATOM 1457 O O A GLU A 1 96 ? 57.362 30.429 24.332 0.50 23.95 92 GLU A O 1
ATOM 1458 O O B GLU A 1 96 ? 57.461 30.763 24.337 0.50 24.23 92 GLU A O 1
ATOM 1481 N N A ILE A 1 97 ? 55.969 30.157 26.076 0.50 22.54 93 ILE A N 1
ATOM 1482 N N B ILE A 1 97 ? 56.200 29.953 26.008 0.50 22.68 93 ILE A N 1
ATOM 1483 C CA A ILE A 1 97 ? 57.041 29.663 26.934 0.50 22.38 93 ILE A CA 1
ATOM 1484 C CA B ILE A 1 97 ? 57.315 29.868 26.957 0.50 23.00 93 ILE A CA 1
ATOM 1485 C C A ILE A 1 97 ? 57.189 28.175 26.623 0.50 24.32 93 ILE A C 1
ATOM 1486 C C B ILE A 1 97 ? 58.281 28.693 26.713 0.50 24.13 93 ILE A C 1
ATOM 1487 O O A ILE A 1 97 ? 56.225 27.409 26.703 0.50 26.04 93 ILE A O 1
ATOM 1488 O O B ILE A 1 97 ? 59.440 28.760 27.104 0.50 26.32 93 ILE A O 1
ATOM 1519 N N A LYS A 1 98 ? 58.395 27.777 26.245 0.50 23.88 94 LYS A N 1
ATOM 1520 N N B LYS A 1 98 ? 57.776 27.629 26.093 0.50 24.88 94 LYS A N 1
ATOM 1521 C CA A LYS A 1 98 ? 58.623 26.424 25.760 0.50 27.30 94 LYS A CA 1
ATOM 1522 C CA B LYS A 1 98 ? 58.538 26.413 25.726 0.50 27.71 94 LYS A CA 1
ATOM 1523 C C A LYS A 1 98 ? 58.872 25.434 26.888 0.50 26.42 94 LYS A C 1
ATOM 1524 C C B LYS A 1 98 ? 59.050 25.492 26.860 0.50 26.65 94 LYS A C 1
ATOM 1525 O O A LYS A 1 98 ? 58.937 24.225 26.655 0.50 27.82 94 LYS A O 1
ATOM 1526 O O B LYS A 1 98 ? 59.487 24.376 26.585 0.50 28.34 94 LYS A O 1
ATOM 1563 N N . ILE A 1 99 ? 58.994 25.934 28.113 1.00 25.26 95 ILE A N 1
ATOM 1564 C CA . ILE A 1 99 ? 59.235 25.043 29.251 1.00 22.44 95 ILE A CA 1
ATOM 1565 C C . ILE A 1 99 ? 57.998 24.161 29.436 1.00 19.65 95 ILE A C 1
ATOM 1566 O O . ILE A 1 99 ? 56.859 24.625 29.330 1.00 21.01 95 ILE A O 1
ATOM 1583 N N . THR A 1 100 ? 58.234 22.881 29.677 1.00 14.48 96 THR A N 1
ATOM 1584 C CA . THR A 1 100 ? 57.158 21.907 29.820 1.00 12.33 96 THR A CA 1
ATOM 1585 C C . THR A 1 100 ? 57.078 21.284 31.211 1.00 9.60 96 THR A C 1
ATOM 1586 O O . THR A 1 100 ? 56.059 20.709 31.566 1.00 9.12 96 THR A O 1
ATOM 1597 N N . ASN A 1 101 ? 58.150 21.431 31.977 1.00 8.70 97 ASN A N 1
ATOM 1598 C CA . ASN A 1 101 ? 58.314 20.795 33.267 1.00 8.37 97 ASN A CA 1
ATOM 1599 C C . ASN A 1 101 ? 58.939 21.737 34.275 1.00 8.84 97 ASN A C 1
ATOM 1600 O O . ASN A 1 101 ? 59.736 22.595 33.904 1.00 10.60 97 ASN A O 1
ATOM 1611 N N . ILE A 1 102 ? 58.602 21.555 35.545 1.00 8.26 98 ILE A N 1
ATOM 1612 C CA . ILE A 1 102 ? 59.198 22.349 36.598 1.00 9.01 98 ILE A CA 1
ATOM 1613 C C . ILE A 1 102 ? 59.241 21.504 37.860 1.00 8.07 98 ILE A C 1
ATOM 1614 O O . ILE A 1 102 ? 58.367 20.675 38.096 1.00 8.64 98 ILE A O 1
ATOM 1630 N N . THR A 1 103 ? 60.289 21.671 38.662 1.00 8.44 99 THR A N 1
ATOM 1631 C CA . THR A 1 103 ? 60.330 21.010 39.960 1.00 8.96 99 THR A CA 1
ATOM 1632 C C . THR A 1 103 ? 59.478 21.798 40.957 1.00 7.45 99 THR A C 1
ATOM 1633 O O . THR A 1 103 ? 59.258 23.012 40.791 1.00 8.99 99 THR A O 1
ATOM 1644 N N . GLU A 1 104 ? 59.031 21.127 42.013 1.00 9.06 100 GLU A N 1
ATOM 1645 C CA . GLU A 1 104 ? 58.294 21.815 43.062 1.00 9.52 100 GLU A CA 1
ATOM 1646 C C . GLU A 1 104 ? 59.086 22.967 43.646 1.00 10.03 100 GLU A C 1
ATOM 1647 O O . GLU A 1 104 ? 58.527 24.020 43.932 1.00 9.66 100 GLU A O 1
ATOM 1659 N N . GLU A 1 105 ? 60.380 22.752 43.847 1.00 9.06 101 GLU A N 1
ATOM 1660 C CA . GLU A 1 105 ? 61.228 23.782 44.417 1.00 9.38 101 GLU A CA 1
ATOM 1661 C C . GLU A 1 105 ? 61.233 25.036 43.545 1.00 8.80 101 GLU A C 1
ATOM 1662 O O . GLU A 1 105 ? 61.069 26.158 44.045 1.00 10.02 101 GLU A O 1
ATOM 1674 N N . ASN A 1 106 ? 61.435 24.863 42.242 1.00 8.69 102 ASN A N 1
ATOM 1675 C CA . ASN A 1 106 ? 61.475 26.018 41.364 1.00 8.71 102 ASN A CA 1
ATOM 1676 C C . ASN A 1 106 ? 60.108 26.667 41.210 1.00 8.63 102 ASN A C 1
ATOM 1677 O O . ASN A 1 106 ? 59.996 27.897 41.116 1.00 9.22 102 ASN A O 1
ATOM 1688 N N . LEU A 1 107 ? 59.064 25.850 41.203 1.00 8.64 103 LEU A N 1
ATOM 1689 C CA . LEU A 1 107 ? 57.719 26.375 41.136 1.00 8.66 103 LEU A CA 1
ATOM 1690 C C . LEU A 1 107 ? 57.425 27.266 42.357 1.00 8.06 103 LEU A C 1
ATOM 1691 O O . LEU A 1 107 ? 56.871 28.364 42.219 1.00 9.03 103 LEU A O 1
ATOM 1707 N N . ALA A 1 108 ? 57.798 26.795 43.540 1.00 8.57 104 ALA A N 1
ATOM 1708 C CA . ALA A 1 108 ? 57.606 27.578 44.753 1.00 8.84 104 ALA A CA 1
ATOM 1709 C C . ALA A 1 108 ? 58.372 28.893 44.701 1.00 8.27 104 ALA A C 1
ATOM 1710 O O . ALA A 1 108 ? 57.890 29.906 45.189 1.00 9.11 104 ALA A O 1
ATOM 1717 N N . LYS A 1 109 ? 59.555 28.895 44.096 1.00 8.19 105 LYS A N 1
ATOM 1718 C CA . LYS A 1 109 ? 60.341 30.110 43.962 1.00 8.75 105 LYS A CA 1
ATOM 1719 C C . LYS A 1 109 ? 59.735 31.069 42.934 1.00 7.78 105 LYS A C 1
ATOM 1720 O O . LYS A 1 109 ? 59.917 32.280 43.043 1.00 9.68 105 LYS A O 1
ATOM 1739 N N . ILE A 1 110 ? 59.007 30.568 41.930 1.00 8.24 106 ILE A N 1
ATOM 1740 C CA . ILE A 1 110 ? 58.238 31.479 41.054 1.00 8.12 106 ILE A CA 1
ATOM 1741 C C . ILE A 1 110 ? 57.106 32.097 41.885 1.00 8.24 106 ILE A C 1
ATOM 1742 O O . ILE A 1 110 ? 56.865 33.310 41.861 1.00 9.50 106 ILE A O 1
ATOM 1758 N N . LEU A 1 111 ? 56.433 31.260 42.655 1.00 8.07 107 LEU A N 1
ATOM 1759 C CA . LEU A 1 111 ? 55.289 31.709 43.425 1.00 8.48 107 LEU A CA 1
ATOM 1760 C C . LEU A 1 111 ? 55.631 32.742 44.478 1.00 7.82 107 LEU A C 1
ATOM 1761 O O . LEU A 1 111 ? 54.801 33.607 44.754 1.00 9.19 107 LEU A O 1
ATOM 1777 N N . ASN A 1 112 ? 56.812 32.625 45.089 1.00 8.29 108 ASN A N 1
ATOM 1778 C CA . ASN A 1 112 ? 57.200 33.554 46.134 1.00 9.77 108 ASN A CA 1
ATOM 1779 C C . ASN A 1 112 ? 58.071 34.696 45.632 1.00 10.26 108 ASN A C 1
ATOM 1780 O O . ASN A 1 112 ? 58.474 35.544 46.417 1.00 11.95 108 ASN A O 1
ATOM 1791 N N . GLY A 1 113 ? 58.317 34.752 44.327 1.00 10.34 109 GLY A N 1
ATOM 1792 C CA . GLY A 1 113 ? 59.028 35.883 43.764 1.00 10.58 109 GLY A CA 1
ATOM 1793 C C . GLY A 1 113 ? 60.540 35.784 43.721 1.00 10.31 109 GLY A C 1
ATOM 1794 O O . GLY A 1 113 ? 61.179 36.736 43.271 1.00 12.35 109 GLY A O 1
ATOM 1798 N N . GLU A 1 114 ? 61.116 34.688 44.205 1.00 10.48 110 GLU A N 1
ATOM 1799 C CA . GLU A 1 114 ? 62.565 34.507 44.093 1.00 12.13 110 GLU A CA 1
ATOM 1800 C C . GLU A 1 114 ? 63.013 34.268 42.658 1.00 11.58 110 GLU A C 1
ATOM 1801 O O . GLU A 1 114 ? 64.162 34.543 42.310 1.00 14.93 110 GLU A O 1
ATOM 1813 N N . ILE A 1 115 ? 62.115 33.752 41.830 1.00 10.18 111 ILE A N 1
ATOM 1814 C CA . ILE A 1 115 ? 62.374 33.596 40.394 1.00 9.58 111 ILE A CA 1
ATOM 1815 C C . ILE A 1 115 ? 61.367 34.452 39.646 1.00 9.73 111 ILE A C 1
ATOM 1816 O O . ILE A 1 115 ? 60.177 34.247 39.797 1.00 10.38 111 ILE A O 1
ATOM 1832 N N . GLN A 1 116 ? 61.842 35.417 38.866 1.00 9.79 112 GLN A N 1
ATOM 1833 C CA . GLN A 1 116 ? 60.950 36.341 38.151 1.00 10.78 112 GLN A CA 1
ATOM 1834 C C . GLN A 1 116 ? 61.218 36.474 36.665 1.00 10.28 112 GLN A C 1
ATOM 1835 O O . GLN A 1 116 ? 60.571 37.277 35.988 1.00 10.85 112 GLN A O 1
ATOM 1849 N N . ASN A 1 117 ? 62.154 35.697 36.145 1.00 10.36 113 ASN A N 1
ATOM 1850 C CA . ASN A 1 117 ? 62.398 35.685 34.715 1.00 10.44 113 ASN A CA 1
ATOM 1851 C C . ASN A 1 117 ? 62.600 34.239 34.313 1.00 10.31 113 ASN A C 1
ATOM 1852 O O . ASN A 1 117 ? 63.302 33.497 34.992 1.00 11.22 113 ASN A O 1
ATOM 1863 N N . TRP A 1 118 ? 61.947 33.814 33.236 1.00 9.64 114 TRP A N 1
ATOM 1864 C CA . TRP A 1 118 ? 62.016 32.425 32.809 1.00 10.09 114 TRP A CA 1
ATOM 1865 C C . TRP A 1 118 ? 63.461 31.990 32.550 1.00 11.45 114 TRP A C 1
ATOM 1866 O O . TRP A 1 118 ? 63.750 30.816 32.682 1.00 13.12 114 TRP A O 1
ATOM 1887 N N . LYS A 1 119 ? 64.355 32.924 32.227 1.00 11.80 115 LYS A N 1
ATOM 1888 C CA . LYS A 1 119 ? 65.767 32.587 31.953 1.00 12.95 115 LYS A CA 1
ATOM 1889 C C . LYS A 1 119 ? 66.458 32.038 33.190 1.00 12.56 115 LYS A C 1
ATOM 1890 O O . LYS A 1 119 ? 67.437 31.300 33.067 1.00 12.12 115 LYS A O 1
ATOM 1909 N N . GLN A 1 120 ? 65.974 32.397 34.377 1.00 12.70 116 GLN A N 1
ATOM 1910 C CA . GLN A 1 120 ? 66.623 31.972 35.604 1.00 11.11 116 GLN A CA 1
ATOM 1911 C C . GLN A 1 120 ? 66.575 30.459 35.768 1.00 12.85 116 GLN A C 1
ATOM 1912 O O . GLN A 1 120 ? 67.431 29.897 36.444 1.00 13.73 116 GLN A O 1
ATOM 1926 N N . VAL A 1 121 ? 65.596 29.820 35.137 1.00 12.25 117 VAL A N 1
ATOM 1927 C CA . VAL A 1 121 ? 65.506 28.363 35.103 1.00 16.59 117 VAL A CA 1
ATOM 1928 C C . VAL A 1 121 ? 65.775 27.807 33.689 1.00 17.49 117 VAL A C 1
ATOM 1929 O O . VAL A 1 121 ? 65.366 26.687 33.365 1.00 20.19 117 VAL A O 1
ATOM 1942 N N . GLY A 1 122 ? 66.447 28.580 32.839 1.00 17.89 118 GLY A N 1
ATOM 1943 C CA . GLY A 1 122 ? 66.887 28.075 31.545 1.00 20.07 118 GLY A CA 1
ATOM 1944 C C . GLY A 1 122 ? 65.919 28.347 30.412 1.00 21.25 118 GLY A C 1
ATOM 1945 O O . GLY A 1 122 ? 66.145 27.919 29.278 1.00 23.31 118 GLY A O 1
ATOM 1949 N N . GLY A 1 123 ? 64.838 29.055 30.712 1.00 20.46 119 GLY A N 1
ATOM 1950 C CA . GLY A 1 123 ? 63.854 29.393 29.702 1.00 19.90 119 GLY A CA 1
ATOM 1951 C C . GLY A 1 123 ? 64.247 30.633 28.921 1.00 19.44 119 GLY A C 1
ATOM 1952 O O . GLY A 1 123 ? 65.383 31.118 29.024 1.00 20.61 119 GLY A O 1
ATOM 1956 N N . PRO A 1 124 ? 63.298 31.189 28.156 1.00 20.20 120 PRO A N 1
ATOM 1957 C CA . PRO A 1 124 ? 63.611 32.412 27.416 1.00 19.54 120 PRO A CA 1
ATOM 1958 C C . PRO A 1 124 ? 63.844 33.591 28.347 1.00 17.81 120 PRO A C 1
ATOM 1959 O O . PRO A 1 124 ? 63.404 33.582 29.503 1.00 17.43 120 PRO A O 1
ATOM 1970 N N . ASP A 1 125 ? 64.542 34.596 27.840 1.00 18.13 121 ASP A N 1
ATOM 1971 C CA . ASP A 1 125 ? 64.674 35.868 28.522 1.00 19.87 121 ASP A CA 1
ATOM 1972 C C . ASP A 1 125 ? 63.347 36.604 28.440 1.00 18.09 121 ASP A C 1
ATOM 1973 O O . ASP A 1 125 ? 63.050 37.308 27.458 1.00 20.87 121 ASP A O 1
ATOM 1982 N N . ALA A 1 126 ? 62.548 36.419 29.481 1.00 15.00 122 ALA A N 1
ATOM 1983 C CA . ALA A 1 126 ? 61.214 36.995 29.548 1.00 14.68 122 ALA A CA 1
ATOM 1984 C C . ALA A 1 126 ? 60.782 37.053 30.995 1.00 13.75 122 ALA A C 1
ATOM 1985 O O . ALA A 1 126 ? 60.855 36.063 31.706 1.00 12.75 122 ALA A O 1
ATOM 1992 N N . LYS A 1 127 ? 60.346 38.227 31.431 1.00 13.09 123 LYS A N 1
ATOM 1993 C CA . LYS A 1 127 ? 59.828 38.400 32.773 1.00 13.38 123 LYS A CA 1
ATOM 1994 C C . LYS A 1 127 ? 58.606 37.492 32.935 1.00 11.36 123 LYS A C 1
ATOM 1995 O O . LYS A 1 127 ? 57.815 37.313 32.008 1.00 12.16 123 LYS A O 1
ATOM 2014 N N . ILE A 1 128 ? 58.473 36.883 34.107 1.00 8.57 124 ILE A N 1
ATOM 2015 C CA . ILE A 1 128 ? 57.331 36.022 34.405 1.00 7.70 124 ILE A CA 1
ATOM 2016 C C . ILE A 1 128 ? 56.161 36.883 34.872 1.00 7.49 124 ILE A C 1
ATOM 2017 O O . ILE A 1 128 ? 56.285 37.641 35.839 1.00 8.70 124 ILE A O 1
ATOM 2033 N N . ASN A 1 129 ? 55.020 36.727 34.213 1.00 6.69 125 ASN A N 1
ATOM 2034 C CA . ASN A 1 129 ? 53.774 37.304 34.678 1.00 6.74 125 ASN A CA 1
ATOM 2035 C C . ASN A 1 129 ? 53.006 36.245 35.460 1.00 6.42 125 ASN A C 1
ATOM 2036 O O . ASN A 1 129 ? 52.395 35.338 34.893 1.00 8.60 125 ASN A O 1
ATOM 2047 N N . PHE A 1 130 ? 53.087 36.344 36.774 1.00 7.54 126 PHE A N 1
ATOM 2048 C CA . PHE A 1 130 ? 52.429 35.413 37.674 1.00 7.00 126 PHE A CA 1
ATOM 2049 C C . PHE A 1 130 ? 50.992 35.846 37.902 1.00 7.42 126 PHE A C 1
ATOM 2050 O O . PHE A 1 130 ? 50.738 36.969 38.359 1.00 8.67 126 PHE A O 1
ATOM 2067 N N . ILE A 1 131 ? 50.054 34.944 37.607 1.00 6.30 127 ILE A N 1
ATOM 2068 C CA 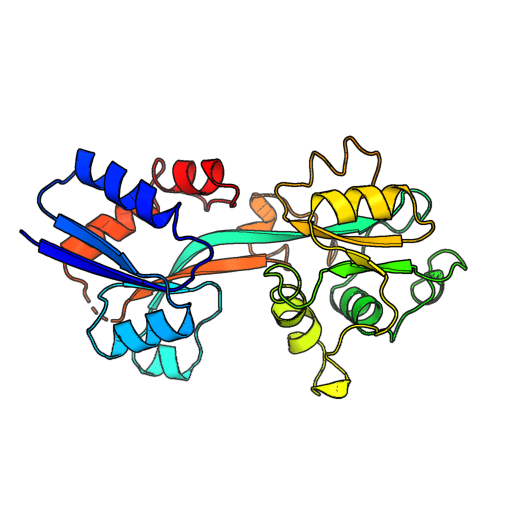. ILE A 1 131 ? 48.624 35.167 37.802 1.00 6.61 127 ILE A CA 1
ATOM 2069 C C . ILE A 1 131 ? 48.242 34.396 39.057 1.00 6.53 127 ILE A C 1
ATOM 2070 O O . ILE A 1 131 ? 48.389 33.176 39.112 1.00 7.66 127 ILE A O 1
ATOM 2086 N N . ASN A 1 132 ? 47.828 35.121 40.089 1.00 7.88 128 ASN A N 1
ATOM 2087 C CA . ASN A 1 132 ? 47.468 34.532 41.366 1.00 7.09 128 ASN A CA 1
ATOM 2088 C C . ASN A 1 132 ? 45.966 34.573 41.573 1.00 7.81 128 ASN A C 1
ATOM 2089 O O . ASN A 1 132 ? 45.255 35.313 40.906 1.00 8.71 128 ASN A O 1
ATOM 2100 N N . ARG A 1 133 ? 45.486 33.737 42.475 1.00 8.24 129 ARG A N 1
ATOM 2101 C CA . ARG A 1 133 ? 44.111 33.800 42.934 1.00 7.89 129 ARG A CA 1
ATOM 2102 C C . ARG A 1 133 ? 43.959 34.745 44.122 1.00 9.68 129 ARG A C 1
ATOM 2103 O O . ARG A 1 133 ? 44.920 35.082 44.798 1.00 10.81 129 ARG A O 1
ATOM 2124 N N . ASP A 1 134 ? 42.722 35.159 44.353 1.00 10.99 130 ASP A N 1
ATOM 2125 C CA . ASP A 1 134 ? 42.375 35.990 45.494 1.00 11.69 130 ASP A CA 1
ATOM 2126 C C . ASP A 1 134 ? 42.614 35.224 46.800 1.00 11.53 130 ASP A C 1
ATOM 2127 O O . ASP A 1 134 ? 42.417 34.007 46.875 1.00 10.61 130 ASP A O 1
ATOM 2136 N N A SER A 1 135 ? 43.027 35.949 47.834 0.28 12.80 131 SER A N 1
ATOM 2137 N N B SER A 1 135 ? 43.046 35.942 47.827 0.72 12.70 131 SER A N 1
ATOM 2138 C CA A SER A 1 135 ? 43.477 35.334 49.079 0.28 14.27 131 SER A CA 1
ATOM 2139 C CA B SER A 1 135 ? 43.527 35.307 49.043 0.72 14.43 131 SER A CA 1
ATOM 2140 C C A SER A 1 135 ? 42.371 34.628 49.858 0.28 15.15 131 SER A C 1
ATOM 2141 C C B SER A 1 135 ? 42.425 34.646 49.854 0.72 15.41 131 SER A C 1
ATOM 2142 O O A SER A 1 135 ? 42.657 33.827 50.743 0.28 15.96 131 SER A O 1
ATOM 2143 O O B SER A 1 135 ? 42.710 33.846 50.734 0.72 16.88 131 SER A O 1
ATOM 2158 N N A SER A 1 136 ? 41.116 34.916 49.534 0.28 14.94 132 SER A N 1
ATOM 2159 N N B SER A 1 136 ? 41.173 34.967 49.555 0.72 14.24 132 SER A N 1
ATOM 2160 C CA A SER A 1 136 ? 39.995 34.304 50.243 0.28 15.71 132 SER A CA 1
ATOM 2161 C CA B SER A 1 136 ? 40.042 34.321 50.216 0.72 16.98 132 SER A CA 1
ATOM 2162 C C A SER A 1 136 ? 39.549 32.991 49.610 0.28 14.96 132 SER A C 1
ATOM 2163 C C B SER A 1 136 ? 39.708 32.938 49.644 0.72 15.08 132 SER A C 1
ATOM 2164 O O A SER A 1 136 ? 38.602 32.366 50.083 0.28 15.27 132 SER A O 1
ATOM 2165 O O B SER A 1 136 ? 38.946 32.186 50.247 0.72 16.87 132 SER A O 1
ATOM 2180 N N A SER A 1 137 ? 40.217 32.578 48.538 0.28 13.38 133 SER A N 1
ATOM 2181 N N B SER A 1 137 ? 40.263 32.600 48.484 0.72 12.01 133 SER A N 1
ATOM 2182 C CA A SER A 1 137 ? 39.804 31.386 47.807 0.28 12.45 133 SER A CA 1
ATOM 2183 C CA B SER A 1 137 ? 39.862 31.381 47.785 0.72 10.35 133 SER A CA 1
ATOM 2184 C C A SER A 1 137 ? 40.482 30.128 48.331 0.28 12.00 133 SER A C 1
ATOM 2185 C C B SER A 1 137 ? 40.492 30.120 48.344 0.72 10.36 133 SER A C 1
ATOM 2186 O O A SER A 1 137 ? 41.576 30.180 48.895 0.28 11.98 133 SER A O 1
ATOM 2187 O O B SER A 1 137 ? 41.580 30.153 48.929 0.72 10.84 133 SER A O 1
ATOM 2202 N N . GLY A 1 138 ? 39.821 28.995 48.128 1.00 12.77 134 GLY A N 1
ATOM 2203 C CA . GLY A 1 138 ? 40.354 27.705 48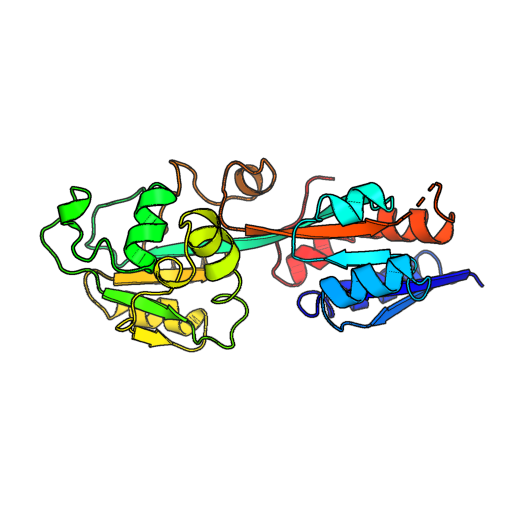.526 1.00 12.38 134 GLY A CA 1
ATOM 2204 C C . GLY A 1 138 ? 41.616 27.383 47.753 1.00 11.20 134 GLY A C 1
ATOM 2205 O O . GLY A 1 138 ? 42.561 26.799 48.286 1.00 12.78 134 GLY A O 1
ATOM 2210 N N . SER A 1 139 ? 41.649 27.761 46.482 1.00 10.75 135 SER A N 1
ATOM 2211 C CA . SER A 1 139 ? 42.799 27.452 45.641 1.00 9.78 135 SER A CA 1
ATOM 2212 C C . SER A 1 139 ? 44.062 28.134 46.161 1.00 8.32 135 SER A C 1
ATOM 2213 O O . SER A 1 139 ? 45.125 27.535 46.219 1.00 8.85 135 SER A O 1
ATOM 2221 N N A TYR A 1 140 ? 43.948 29.403 46.523 0.51 7.18 136 TYR A N 1
ATOM 2222 N N B TYR A 1 140 ? 43.919 29.400 46.537 0.10 8.96 136 TYR A N 1
ATOM 2223 N N C TYR A 1 140 ? 43.924 29.402 46.536 0.39 8.35 136 TYR A N 1
ATOM 2224 C CA A TYR A 1 140 ? 45.075 30.122 47.116 0.51 7.74 136 TYR A CA 1
ATOM 2225 C CA B TYR A 1 140 ? 45.013 30.178 47.111 0.10 9.89 136 TYR A CA 1
ATOM 2226 C CA C TYR A 1 140 ? 45.037 30.192 47.065 0.39 9.56 136 TYR A CA 1
ATOM 2227 C C A TYR A 1 140 ? 45.554 29.404 48.377 0.51 7.87 136 TYR A C 1
ATOM 2228 C C B TYR A 1 140 ? 45.589 29.494 48.345 0.10 9.89 136 TYR A C 1
ATOM 2229 C C C TYR A 1 140 ? 45.681 29.536 48.283 0.39 9.26 136 TYR A C 1
ATOM 2230 O O A TYR A 1 140 ? 46.737 29.193 48.572 0.51 7.03 136 TYR A O 1
ATOM 2231 O O B TYR A 1 140 ? 46.803 29.354 48.477 0.10 9.93 136 TYR A O 1
ATOM 2232 O O C TYR A 1 140 ? 46.896 29.411 48.367 0.39 10.44 136 TYR A O 1
ATOM 2284 N N A SER A 1 141 ? 44.616 29.027 49.229 0.51 9.27 137 SER A N 1
ATOM 2285 N N B SER A 1 141 ? 44.711 29.071 49.248 0.10 9.81 137 SER A N 1
ATOM 2286 N N C SER A 1 141 ? 44.857 29.138 49.241 0.39 8.25 137 SER A N 1
ATOM 2287 C CA A SER A 1 141 ? 44.957 28.341 50.469 0.51 10.44 137 SER A CA 1
ATOM 2288 C CA B SER A 1 141 ? 45.143 28.444 50.492 0.10 9.74 137 SER A CA 1
ATOM 2289 C CA C SER A 1 141 ? 45.369 28.553 50.471 0.39 8.14 137 SER A CA 1
ATOM 2290 C C A SER A 1 141 ? 45.703 27.039 50.191 0.51 9.01 137 SER A C 1
ATOM 2291 C C B SER A 1 141 ? 45.768 27.074 50.239 0.10 9.84 137 SER A C 1
ATOM 2292 C C C SER A 1 141 ? 45.951 27.165 50.219 0.39 9.10 137 SER A C 1
ATOM 2293 O O A SER A 1 141 ? 46.667 26.713 50.876 0.51 8.37 137 SER A O 1
ATOM 2294 O O B SER A 1 141 ? 46.659 26.648 50.971 0.10 10.07 137 SER A O 1
ATOM 2295 O O C SER A 1 141 ? 46.931 26.779 50.848 0.39 11.27 137 SER A O 1
ATOM 2317 N N A SER A 1 142 ? 45.248 26.289 49.197 0.51 9.25 138 SER A N 1
ATOM 2318 N N B SER A 1 142 ? 45.302 26.390 49.199 0.10 9.90 138 SER A N 1
ATOM 2319 N N C SER A 1 142 ? 45.350 26.419 49.299 0.39 9.27 138 SER A N 1
ATOM 2320 C CA A SER A 1 142 ? 45.859 25.009 48.875 0.51 9.86 138 SER A CA 1
ATOM 2321 C CA B SER A 1 142 ? 45.828 25.075 48.858 0.10 9.98 138 SER A CA 1
ATOM 2322 C CA C SER A 1 142 ? 45.870 25.107 48.939 0.39 9.69 138 SER A CA 1
ATOM 2323 C C A SER A 1 142 ? 47.278 25.183 48.354 0.51 8.92 138 SER A C 1
ATOM 2324 C C B SER A 1 142 ? 47.259 25.189 48.355 0.10 9.29 138 SER A C 1
ATOM 2325 C C C SER A 1 142 ? 47.286 25.230 48.406 0.39 9.04 138 SER A C 1
ATOM 2326 O O A SER A 1 142 ? 48.167 24.431 48.732 0.51 9.27 138 SER A O 1
ATOM 2327 O O B SER A 1 142 ? 48.125 24.405 48.739 0.10 9.18 138 SER A O 1
ATOM 2328 O O C SER A 1 142 ? 48.173 24.493 48.821 0.39 9.24 138 SER A O 1
ATOM 2350 N N . ILE A 1 143 ? 47.505 26.170 47.493 1.00 8.76 139 ILE A N 1
ATOM 2351 C CA . ILE A 1 143 ? 48.840 26.370 46.944 1.00 8.38 139 ILE A CA 1
ATOM 2352 C C . ILE A 1 143 ? 49.770 26.888 48.040 1.00 9.88 139 ILE A C 1
ATOM 2353 O O . ILE A 1 143 ? 50.920 26.475 48.150 1.00 10.35 139 ILE A O 1
ATOM 2371 N N . LYS A 1 144 ? 49.276 27.790 48.881 1.00 9.19 140 LYS A N 1
ATOM 2372 C CA . LYS A 1 144 ? 50.099 28.277 49.982 1.00 9.97 140 LYS A CA 1
ATOM 2373 C C . LYS A 1 144 ? 50.514 27.123 50.908 1.00 10.67 140 LYS A C 1
ATOM 2374 O O . LYS A 1 144 ? 51.673 27.018 51.318 1.00 11.70 140 LYS A O 1
ATOM 2393 N N . ASP A 1 145 ? 49.569 26.246 51.220 1.00 9.40 141 ASP A N 1
ATOM 2394 C CA . ASP A 1 145 ? 49.803 25.162 52.157 1.00 11.74 141 ASP A CA 1
ATOM 2395 C C . ASP A 1 145 ? 50.650 24.042 51.555 1.00 12.44 141 ASP A C 1
ATOM 2396 O O . ASP A 1 145 ? 51.495 23.468 52.234 1.00 15.09 141 ASP A O 1
ATOM 2405 N N . LEU A 1 146 ? 50.424 23.728 50.284 1.00 11.57 142 LEU A N 1
ATOM 2406 C CA . LEU A 1 146 ? 51.067 22.581 49.648 1.00 12.69 142 LEU A CA 1
ATOM 2407 C C . LEU A 1 146 ? 52.459 22.908 49.142 1.00 13.40 142 LEU A C 1
ATOM 2408 O O . LEU A 1 146 ? 53.313 22.034 49.079 1.00 16.15 142 LEU A O 1
ATOM 2424 N N . LEU A 1 147 ? 52.673 24.155 48.736 1.00 12.01 143 LEU A N 1
ATOM 2425 C CA . LEU A 1 147 ? 53.937 24.548 48.148 1.00 11.71 143 LEU A CA 1
ATOM 2426 C C . LEU A 1 147 ? 54.696 25.517 49.046 1.00 11.84 143 LEU A C 1
ATOM 2427 O O . LEU A 1 147 ? 55.752 25.172 49.556 1.00 13.88 143 LEU A O 1
ATOM 2443 N N . LEU A 1 148 ? 54.175 26.718 49.263 1.00 10.30 144 LEU A N 1
ATOM 2444 C CA . LEU A 1 148 ? 54.956 27.739 49.940 1.00 10.10 144 LEU A CA 1
ATOM 2445 C C . LEU A 1 148 ? 55.336 27.335 51.352 1.00 9.23 144 LEU A C 1
ATOM 2446 O O . LEU A 1 148 ? 56.498 27.479 51.742 1.00 10.80 144 LEU A O 1
ATOM 2462 N N . ASN A 1 149 ? 54.360 26.852 52.117 1.00 10.13 145 ASN A N 1
ATOM 2463 C CA . ASN A 1 149 ? 54.603 26.544 53.522 1.00 12.12 145 ASN A CA 1
ATOM 2464 C C . ASN A 1 149 ? 55.478 25.315 53.712 1.00 14.62 145 ASN A C 1
ATOM 2465 O O . ASN A 1 149 ? 56.072 25.150 54.758 1.00 17.53 145 ASN A O 1
ATOM 2476 N N . LYS A 1 150 ? 55.563 24.458 52.701 1.00 14.56 146 LYS A N 1
ATOM 2477 C CA . LYS A 1 150 ? 56.395 23.261 52.790 1.00 15.07 146 LYS A CA 1
ATOM 2478 C C . LYS A 1 150 ? 57.808 23.497 52.274 1.00 15.33 146 LYS A C 1
ATOM 2479 O O . LYS A 1 150 ? 58.764 22.938 52.797 1.00 18.38 146 LYS A O 1
ATOM 2498 N N . ILE A 1 151 ? 57.951 24.346 51.263 1.00 12.86 147 ILE A N 1
ATOM 2499 C CA . ILE A 1 151 ? 59.261 24.545 50.655 1.00 12.60 147 ILE A CA 1
ATOM 2500 C C . ILE A 1 151 ? 60.123 25.528 51.455 1.00 11.24 147 ILE A C 1
ATOM 2501 O O . ILE A 1 151 ? 61.337 25.363 51.534 1.00 12.50 147 ILE A O 1
ATOM 2517 N N . PHE A 1 152 ? 59.496 26.557 52.009 1.00 10.67 148 PHE A N 1
ATOM 2518 C CA . PHE A 1 152 ? 60.225 27.641 52.668 1.00 10.22 148 PHE A CA 1
ATOM 2519 C C . PHE A 1 152 ? 60.147 27.553 54.186 1.00 11.65 148 PHE A C 1
ATOM 2520 O O . PHE A 1 152 ? 59.120 27.193 54.745 1.00 13.82 148 PHE A O 1
ATOM 2537 N N . LYS A 1 153 ? 61.238 27.908 54.842 1.00 14.92 149 LYS A N 1
ATOM 2538 C CA . LYS A 1 153 ? 61.358 27.754 56.278 1.00 16.74 149 LYS A CA 1
ATOM 2539 C C . LYS A 1 153 ? 60.596 28.811 57.070 1.00 17.12 149 LYS A C 1
ATOM 2540 O O . LYS A 1 153 ? 60.010 28.512 58.109 1.00 19.54 149 LYS A O 1
ATOM 2559 N N . THR A 1 154 ? 60.608 30.046 56.588 1.00 16.94 150 THR A N 1
ATOM 2560 C CA . THR A 1 154 ? 60.064 31.166 57.353 1.00 18.26 150 THR A CA 1
ATOM 2561 C C . THR A 1 154 ? 58.766 31.705 56.771 1.00 18.23 150 THR A C 1
ATOM 2562 O O . THR A 1 154 ? 58.496 31.562 55.582 1.00 16.75 150 THR A O 1
ATOM 2573 N N . HIS A 1 155 ? 57.974 32.353 57.614 1.00 19.12 151 HIS A N 1
ATOM 25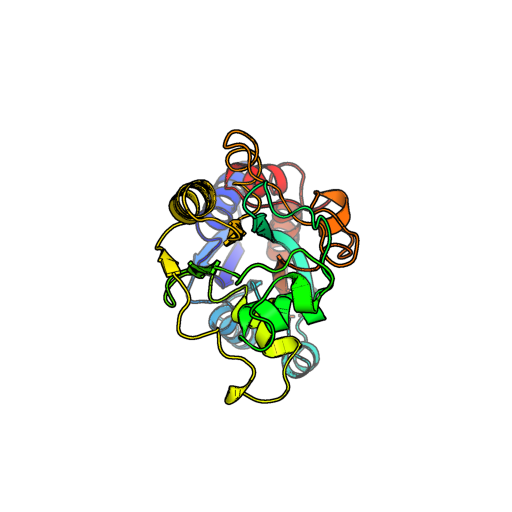74 C CA . HIS A 1 155 ? 56.714 32.935 57.166 1.00 19.12 151 HIS A CA 1
ATOM 2575 C C . HIS A 1 155 ? 56.947 33.981 56.082 1.00 18.21 151 HIS A C 1
ATOM 2576 O O . HIS A 1 155 ? 56.207 34.031 55.111 1.00 18.40 151 HIS A O 1
ATOM 2591 N N . GLU A 1 156 ? 57.970 34.815 56.248 1.00 18.13 152 GLU A N 1
ATOM 2592 C CA . GLU A 1 156 ? 58.273 35.849 55.265 1.00 19.02 152 GLU A CA 1
ATOM 2593 C C . GLU A 1 156 ? 58.597 35.263 53.893 1.00 16.28 152 GLU A C 1
ATOM 2594 O O . GLU A 1 156 ? 58.156 35.790 52.873 1.00 16.93 152 GLU A O 1
ATOM 2606 N N . GLU A 1 157 ? 59.352 34.168 53.853 1.00 15.50 153 GLU A N 1
ATOM 2607 C CA . GLU A 1 157 ? 59.671 33.518 52.581 1.00 14.20 153 GLU A CA 1
ATOM 2608 C C . GLU A 1 157 ? 58.452 32.825 51.987 1.00 13.33 153 GLU A C 1
ATOM 2609 O O . GLU A 1 157 ? 58.299 32.769 50.766 1.00 14.24 153 GLU A O 1
ATOM 2621 N N . ALA A 1 158 ? 57.570 32.331 52.845 1.00 12.80 154 ALA A N 1
ATOM 2622 C CA . ALA A 1 158 ? 56.411 31.549 52.398 1.00 13.72 154 ALA A CA 1
ATOM 2623 C C . ALA A 1 158 ? 55.218 32.467 52.139 1.00 16.27 154 ALA A C 1
ATOM 2624 O O . ALA A 1 158 ? 54.105 32.224 52.639 1.00 20.68 154 ALA A O 1
ATOM 2631 N N . GLN A 1 159 ? 55.468 33.553 51.423 1.00 15.82 155 GLN A N 1
ATOM 2632 C CA . GLN A 1 159 ? 54.430 34.464 51.005 1.00 14.92 155 GLN A CA 1
ATOM 2633 C C . GLN A 1 159 ? 54.468 34.584 49.492 1.00 12.26 155 GLN A C 1
ATOM 2634 O O . GLN A 1 159 ? 55.528 34.489 48.877 1.00 12.12 155 GLN A O 1
ATOM 2648 N N . PHE A 1 160 ? 53.306 34.779 48.886 1.00 11.90 156 PHE A N 1
ATOM 2649 C CA . PHE A 1 160 ? 53.238 34.940 47.446 1.00 11.45 156 PHE A CA 1
ATOM 2650 C C . PHE A 1 160 ? 53.911 36.249 47.010 1.00 11.48 156 PHE A C 1
ATOM 2651 O O . PHE A 1 160 ? 53.848 37.271 47.704 1.00 13.07 156 PHE A O 1
ATOM 2668 N N . ARG A 1 161 ? 54.548 36.192 45.841 1.00 11.75 157 ARG A N 1
ATOM 2669 C CA . ARG A 1 161 ? 55.017 37.369 45.115 1.00 12.49 157 ARG A CA 1
ATOM 2670 C C . ARG A 1 161 ? 53.909 38.402 45.161 1.00 14.73 157 ARG A C 1
ATOM 2671 O O . ARG A 1 161 ? 52.774 38.112 44.818 1.00 15.23 157 ARG A O 1
ATOM 2692 N N . GLN A 1 162 ? 54.233 39.607 45.611 1.00 16.88 158 GLN A N 1
ATOM 2693 C CA . GLN A 1 162 ? 53.202 40.586 45.942 1.00 18.69 158 GLN A CA 1
ATOM 2694 C C . GLN A 1 162 ? 52.611 41.295 44.729 1.00 19.10 158 GLN A C 1
ATOM 2695 O O . GLN A 1 162 ? 51.493 41.798 44.803 1.00 20.51 158 GLN A O 1
ATOM 2709 N N . ASP A 1 163 ? 53.337 41.314 43.610 1.00 17.94 159 ASP A N 1
ATOM 2710 C CA . ASP A 1 163 ? 52.824 41.930 42.399 1.00 19.50 159 ASP A CA 1
ATOM 2711 C C . ASP A 1 163 ? 52.231 40.914 41.420 1.00 18.88 159 ASP A C 1
ATOM 2712 O O . ASP A 1 163 ? 52.261 41.128 40.210 1.00 22.48 159 ASP A O 1
ATOM 2721 N N . GLY A 1 164 ? 51.658 39.832 41.927 1.00 17.36 160 GLY A N 1
ATOM 2722 C CA . GLY A 1 164 ? 50.895 38.938 41.075 1.00 15.40 160 GLY A CA 1
ATOM 2723 C C . GLY A 1 164 ? 49.635 39.599 40.532 1.00 14.41 160 GLY A C 1
ATOM 2724 O O . GLY A 1 164 ? 49.114 40.545 41.125 1.00 17.38 160 GLY A O 1
ATOM 2728 N N . ILE A 1 165 ? 49.159 39.111 39.384 1.00 12.07 161 ILE A N 1
ATOM 2729 C CA . ILE A 1 165 ? 47.935 39.624 38.751 1.00 12.10 161 ILE A CA 1
ATOM 2730 C C . ILE A 1 165 ? 46.821 38.776 39.365 1.00 12.13 161 ILE A C 1
ATOM 2731 O O . ILE A 1 165 ? 46.739 37.550 39.120 1.00 12.71 161 ILE A O 1
ATOM 2747 N N . VAL A 1 166 ? 45.953 39.386 40.165 1.00 9.56 162 VAL A N 1
ATOM 2748 C CA . VAL A 1 166 ? 45.030 38.617 40.981 1.00 8.56 162 VAL A CA 1
ATOM 2749 C C . VAL A 1 166 ? 43.683 38.469 40.287 1.00 8.62 162 VAL A C 1
ATOM 2750 O O . VAL A 1 166 ? 43.095 39.458 39.868 1.00 9.89 162 VAL A O 1
ATOM 2763 N N . VAL A 1 167 ? 43.183 37.240 40.178 1.00 7.84 163 VAL A N 1
ATOM 2764 C CA . VAL A 1 167 ? 41.874 36.980 39.600 1.00 8.27 163 VAL A CA 1
ATOM 2765 C C . VAL A 1 167 ? 41.031 36.103 40.529 1.00 8.26 163 VAL A C 1
ATOM 2766 O O . VAL A 1 167 ? 41.563 35.462 41.443 1.00 9.03 163 VAL A O 1
ATOM 2779 N N . LYS A 1 168 ? 39.723 36.062 40.294 1.00 8.77 164 LYS A N 1
ATOM 2780 C CA . LYS A 1 168 ? 38.788 35.572 41.305 1.00 9.86 164 LYS A CA 1
ATOM 2781 C C . LYS A 1 168 ? 38.063 34.271 40.962 1.00 8.94 164 LYS A C 1
ATOM 2782 O O . LYS A 1 168 ? 37.086 33.907 41.604 1.00 11.27 164 LYS A O 1
ATOM 2801 N N . SER A 1 169 ? 38.559 33.563 39.960 1.00 8.69 165 SER A N 1
ATOM 2802 C CA . SER A 1 169 ? 37.974 32.290 39.584 1.00 8.49 165 SER A CA 1
ATOM 2803 C C . SER A 1 169 ? 38.933 31.466 38.731 1.00 7.95 165 SER A C 1
ATOM 2804 O O . SER A 1 169 ? 39.868 32.010 38.120 1.00 7.89 165 SER A O 1
ATOM 2812 N N . ASN A 1 170 ? 38.678 30.166 38.656 1.00 8.57 166 ASN A N 1
ATOM 2813 C CA . ASN A 1 170 ? 39.420 29.292 37.759 1.00 8.58 166 ASN A CA 1
ATOM 2814 C C . ASN A 1 170 ? 39.286 29.720 36.308 1.00 8.54 166 ASN A C 1
ATOM 2815 O O . ASN A 1 170 ? 40.277 29.765 35.585 1.00 8.14 166 ASN A O 1
ATOM 2826 N N . GLY A 1 171 ? 38.066 30.022 35.873 1.00 7.60 167 GLY A N 1
ATOM 2827 C CA . GLY A 1 171 ? 37.854 30.423 34.494 1.00 8.07 167 GLY A CA 1
ATOM 2828 C C . GLY A 1 171 ? 38.620 31.683 34.137 1.00 7.65 167 GLY A C 1
ATOM 2829 O O . GLY A 1 171 ? 39.172 31.815 33.034 1.00 8.89 167 GLY A O 1
ATOM 2833 N N . GLU A 1 172 ? 38.697 32.615 35.076 1.00 7.48 168 GLU A N 1
ATOM 2834 C CA . GLU A 1 172 ? 39.473 33.821 34.827 1.00 8.02 168 GLU A CA 1
ATOM 2835 C C . GLU A 1 172 ? 40.984 33.584 34.812 1.00 6.73 168 GLU A C 1
ATOM 2836 O O . GLU A 1 172 ? 41.694 34.300 34.107 1.00 7.96 168 GLU A O 1
ATOM 2848 N N . VAL A 1 173 ? 41.500 32.615 35.564 1.00 6.46 169 VAL A N 1
ATOM 2849 C CA . VAL A 1 173 ? 42.916 32.273 35.394 1.00 6.12 169 VAL A CA 1
ATOM 2850 C C . VAL A 1 173 ? 43.182 31.864 33.946 1.00 6.21 169 VAL A C 1
ATOM 2851 O O . VAL A 1 173 ? 44.165 32.285 33.344 1.00 6.43 169 VAL A O 1
ATOM 2864 N N . ILE A 1 174 ? 42.316 31.032 33.385 1.00 6.34 170 ILE A N 1
ATOM 2865 C CA . ILE A 1 174 ? 42.470 30.591 32.011 1.00 6.63 170 ILE A CA 1
ATOM 2866 C C . ILE A 1 174 ? 42.424 31.782 31.054 1.00 6.63 170 ILE A C 1
ATOM 2867 O O . ILE A 1 174 ? 43.285 31.916 30.186 1.00 7.35 170 ILE A O 1
ATOM 2883 N N . GLU A 1 175 ? 41.412 32.628 31.195 1.00 6.55 171 GLU A N 1
ATOM 2884 C CA . GLU A 1 175 ? 41.301 33.762 30.292 1.00 7.76 171 GLU A CA 1
ATOM 2885 C C . GLU A 1 175 ? 42.492 34.702 30.405 1.00 6.70 171 GLU A C 1
ATOM 2886 O O . GLU A 1 175 ? 43.065 35.140 29.409 1.00 7.14 171 GLU A O 1
ATOM 2898 N N . LYS A 1 176 ? 42.899 34.994 31.627 1.00 6.67 172 LYS A N 1
ATOM 2899 C CA . LYS A 1 176 ? 44.010 35.898 31.853 1.00 6.25 172 LYS A CA 1
ATOM 2900 C C . LYS A 1 176 ? 45.315 35.315 31.283 1.00 6.15 172 LYS A C 1
ATOM 2901 O O . LYS A 1 176 ? 46.112 36.025 30.690 1.00 7.16 172 LYS A O 1
ATOM 2920 N N . THR A 1 177 ? 45.533 34.016 31.465 1.00 6.25 173 THR A N 1
ATOM 2921 C CA . THR A 1 177 ? 46.737 33.369 30.963 1.00 6.64 173 THR A CA 1
ATOM 2922 C C . THR A 1 177 ? 46.750 33.467 29.427 1.00 6.96 173 THR A C 1
ATOM 2923 O O . THR A 1 177 ? 47.792 33.743 28.816 1.00 8.85 173 THR A O 1
ATOM 2934 N N . SER A 1 178 ? 45.589 33.289 28.811 1.00 6.22 174 SER A N 1
ATOM 2935 C CA . SER A 1 178 ? 45.475 33.356 27.358 1.00 8.61 174 SER A CA 1
ATOM 2936 C C . SER A 1 178 ? 45.787 34.745 26.814 1.00 8.51 174 SER A C 1
ATOM 2937 O O . SER A 1 178 ? 46.220 34.872 25.680 1.00 12.36 174 SER A O 1
ATOM 2945 N N . LEU A 1 179 ? 45.602 35.778 27.639 1.00 7.18 175 LEU A N 1
ATOM 2946 C CA . LEU A 1 179 ? 45.796 37.160 27.222 1.00 7.15 175 LEU A CA 1
ATOM 2947 C C . LEU A 1 179 ? 47.099 37.767 27.687 1.00 7.08 175 LEU A C 1
ATOM 2948 O O . LEU A 1 179 ? 47.454 38.835 27.211 1.00 9.38 175 LEU A O 1
ATOM 2964 N N . THR A 1 180 ? 47.824 37.109 28.597 1.00 7.13 176 THR A N 1
ATOM 2965 C CA . THR A 1 180 ? 48.982 37.720 29.235 1.00 6.65 176 THR A CA 1
ATOM 2966 C C . THR A 1 180 ? 50.245 36.990 28.795 1.00 6.70 176 THR A C 1
ATOM 2967 O O . THR A 1 180 ? 50.365 35.786 29.001 1.00 7.50 176 THR A O 1
ATOM 2978 N N . PRO A 1 181 ? 51.190 37.706 28.189 1.00 7.59 177 PRO A N 1
ATOM 2979 C CA . PRO A 1 181 ? 52.361 36.984 27.691 1.00 9.02 177 PRO A CA 1
ATOM 2980 C C . PRO A 1 181 ? 53.217 36.427 28.831 1.00 7.91 177 PRO A C 1
ATOM 2981 O O . PRO A 1 181 ? 53.252 36.962 29.937 1.00 8.72 177 PRO A O 1
ATOM 2992 N N . HIS A 1 182 ? 53.918 35.338 28.542 1.00 8.03 178 HIS A N 1
ATOM 2993 C CA . HIS A 1 182 ? 54.879 34.731 29.455 1.00 8.68 178 HIS A CA 1
ATOM 2994 C C . HIS A 1 182 ? 54.326 34.524 30.848 1.00 8.30 178 HIS A C 1
ATOM 2995 O O . HIS A 1 182 ? 55.012 34.768 31.838 1.00 8.64 178 HIS A O 1
ATOM 3010 N N . SER A 1 183 ? 53.095 34.021 30.921 1.00 6.67 179 SER A N 1
ATOM 3011 C CA . SER A 1 183 ? 52.349 33.955 32.156 1.00 6.02 179 SER A CA 1
ATOM 3012 C C . SER A 1 183 ? 52.194 32.532 32.664 1.00 5.41 179 SER A C 1
ATOM 3013 O O . SER A 1 183 ? 52.336 31.559 31.928 1.00 6.56 179 SER A O 1
ATOM 3021 N N . ILE A 1 184 ? 51.917 32.444 33.959 1.00 5.78 180 ILE A N 1
ATOM 3022 C CA . ILE A 1 184 ? 51.695 31.186 34.654 1.00 5.09 180 ILE A CA 1
ATOM 3023 C C . ILE A 1 184 ? 50.623 31.422 35.722 1.00 5.84 180 ILE A C 1
ATOM 3024 O O . ILE A 1 184 ? 50.659 32.426 36.444 1.00 6.36 180 ILE A O 1
ATOM 3040 N N . GLY A 1 185 ? 49.697 30.477 35.835 1.00 5.55 181 GLY A N 1
ATOM 3041 C CA . GLY A 1 185 ? 48.666 30.485 36.857 1.00 5.81 181 GLY A CA 1
ATOM 3042 C C . GLY A 1 185 ? 48.333 29.076 37.300 1.00 5.17 181 GLY A C 1
ATOM 3043 O O . GLY A 1 185 ? 48.884 28.108 36.763 1.00 6.26 181 GLY A O 1
ATOM 3047 N N . TYR A 1 186 ? 47.414 28.953 38.251 1.00 5.91 182 TYR A N 1
ATOM 3048 C CA . TYR A 1 186 ? 46.984 27.643 38.722 1.00 6.22 182 TYR A CA 1
ATOM 3049 C C . TYR A 1 186 ? 45.483 27.532 38.774 1.00 6.64 182 TYR A C 1
ATOM 3050 O O . TYR A 1 186 ? 44.782 28.491 39.076 1.00 6.48 182 TYR A O 1
ATOM 3068 N N . ILE A 1 187 ? 44.999 26.343 38.435 1.0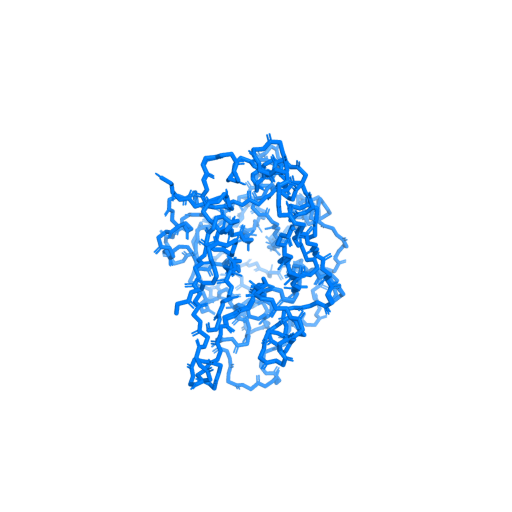0 5.72 183 ILE A N 1
ATOM 3069 C CA . ILE A 1 187 ? 43.576 26.031 38.365 1.00 5.66 183 ILE A CA 1
ATOM 3070 C C . ILE A 1 187 ? 43.306 24.635 38.906 1.00 5.58 183 ILE A C 1
ATOM 3071 O O . ILE A 1 187 ? 44.199 23.803 38.958 1.00 6.23 183 ILE A O 1
ATOM 3087 N N . GLY A 1 188 ? 42.062 24.386 39.274 1.00 5.85 184 GLY A N 1
ATOM 3088 C CA . GLY A 1 188 ? 41.669 23.043 39.636 1.00 6.10 184 GLY A CA 1
ATOM 3089 C C . GLY A 1 188 ? 41.790 22.091 38.474 1.00 5.97 184 GLY A C 1
ATOM 3090 O O . GLY A 1 188 ? 41.572 22.458 37.317 1.00 6.89 184 GLY A O 1
ATOM 3094 N N . LEU A 1 189 ? 42.076 20.833 38.788 1.00 6.74 185 LEU A N 1
ATOM 3095 C CA . LEU A 1 189 ? 42.214 19.792 37.788 1.00 6.92 185 LEU A CA 1
ATOM 3096 C C . LEU A 1 189 ? 40.997 19.700 36.859 1.00 8.04 185 LEU A C 1
ATOM 3097 O O . LEU A 1 189 ? 41.132 19.354 35.678 1.00 9.38 185 LEU A O 1
ATOM 3113 N N . GLY A 1 190 ? 39.804 19.943 37.391 1.00 8.71 186 GLY A N 1
ATOM 3114 C CA . GLY A 1 190 ? 38.580 19.855 36.606 1.00 9.80 186 GLY A CA 1
ATOM 3115 C C . GLY A 1 190 ? 38.528 20.825 35.442 1.00 10.09 186 GLY A C 1
ATOM 3116 O O . GLY A 1 190 ? 37.678 20.682 34.570 1.00 13.02 186 GLY A O 1
ATOM 3120 N N . TYR A 1 191 ? 39.393 21.836 35.452 1.00 7.85 187 TYR A N 1
ATOM 3121 C CA . TYR A 1 191 ? 39.451 22.842 34.403 1.00 8.42 187 TYR A CA 1
ATOM 3122 C C . TYR A 1 191 ? 40.527 22.556 33.370 1.00 7.93 187 TYR A C 1
ATOM 3123 O O . TYR A 1 191 ? 40.747 23.374 32.483 1.00 8.98 187 TYR A O 1
ATOM 3141 N N . ALA A 1 192 ? 41.163 21.383 33.441 1.00 7.59 188 ALA A N 1
ATOM 3142 C CA . ALA A 1 192 ? 42.208 21.025 32.485 1.00 7.97 188 ALA A CA 1
ATOM 3143 C C . ALA A 1 192 ? 41.679 21.055 31.056 1.00 8.21 188 ALA A C 1
ATOM 3144 O O . ALA A 1 192 ? 42.326 21.612 30.161 1.00 8.11 188 ALA A O 1
ATOM 3151 N N . LYS A 1 193 ? 40.526 20.430 30.820 1.00 8.38 189 LYS A N 1
ATOM 3152 C CA . LYS A 1 193 ? 39.987 20.393 29.468 1.00 9.16 189 LYS A CA 1
ATOM 3153 C C . LYS A 1 193 ? 39.784 21.812 28.909 1.00 8.95 189 LYS A C 1
ATOM 3154 O O . LYS A 1 193 ? 40.106 22.107 27.751 1.00 10.17 189 LYS A O 1
ATOM 3173 N N A ASN A 1 194 ? 39.227 22.682 29.747 0.57 8.32 190 ASN A N 1
ATOM 3174 N N B ASN A 1 194 ? 39.237 22.702 29.725 0.21 9.97 190 ASN A N 1
ATOM 3175 N N C ASN A 1 194 ? 39.215 22.688 29.730 0.21 9.61 190 ASN A N 1
ATOM 3176 C CA A ASN A 1 194 ? 38.982 24.073 29.383 0.57 8.49 190 ASN A CA 1
ATOM 3177 C CA B ASN A 1 194 ? 39.020 24.071 29.278 0.21 10.88 190 ASN A CA 1
ATOM 3178 C CA C ASN A 1 194 ? 38.976 24.061 29.307 0.21 10.22 190 ASN A CA 1
ATOM 3179 C C A ASN A 1 194 ? 40.271 24.805 29.028 0.57 8.05 190 ASN A C 1
ATOM 3180 C C B ASN A 1 194 ? 40.333 24.739 28.884 0.21 10.84 190 ASN A C 1
ATOM 3181 C C C ASN A 1 194 ? 40.281 24.737 28.898 0.21 10.17 190 ASN A C 1
ATOM 3182 O O A ASN A 1 194 ? 40.293 25.647 28.135 0.57 9.91 190 ASN A O 1
ATOM 3183 O O B ASN A 1 194 ? 40.421 25.391 27.844 0.21 11.35 190 ASN A O 1
ATOM 3184 O O C ASN A 1 194 ? 40.346 25.406 27.869 0.21 10.95 190 ASN A O 1
ATOM 3215 N N A SER A 1 195 ? 41.351 24.502 29.732 0.57 7.46 191 SER A N 1
ATOM 3216 N N B SER A 1 195 ? 41.356 24.559 29.710 0.21 10.38 191 SER A N 1
ATOM 3217 N N C SER A 1 195 ? 41.324 24.547 29.698 0.21 9.18 19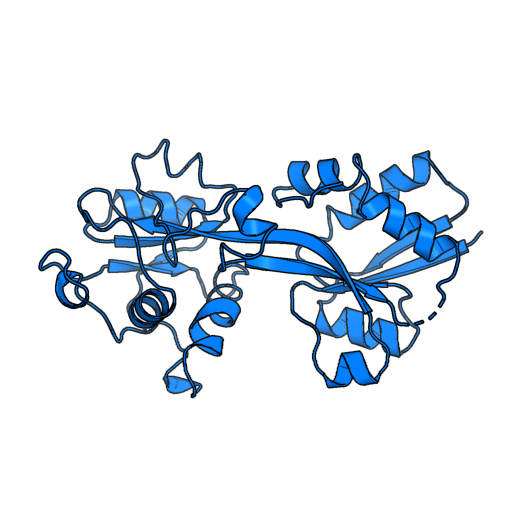1 SER A N 1
ATOM 3218 C CA A SER A 1 195 ? 42.625 25.162 29.466 0.57 7.72 191 SER A CA 1
ATOM 3219 C CA B SER A 1 195 ? 42.678 25.108 29.426 0.21 10.20 191 SER A CA 1
ATOM 3220 C CA C SER A 1 195 ? 42.634 25.110 29.385 0.21 8.85 191 SER A CA 1
ATOM 3221 C C A SER A 1 195 ? 43.235 24.702 28.145 0.57 8.13 191 SER A C 1
ATOM 3222 C C B SER A 1 195 ? 43.206 24.637 28.075 0.21 10.50 191 SER A C 1
ATOM 3223 C C C SER A 1 195 ? 43.134 24.645 28.024 0.21 9.50 191 SER A C 1
ATOM 3224 O O A SER A 1 195 ? 43.811 25.491 27.401 0.57 8.69 191 SER A O 1
ATOM 3225 O O B SER A 1 195 ? 43.743 25.426 27.300 0.21 10.53 191 SER A O 1
ATOM 3226 O O C SER A 1 195 ? 43.595 25.447 27.216 0.21 9.49 191 SER A O 1
ATOM 3248 N N A ILE A 1 196 ? 43.067 23.417 27.858 0.57 7.68 192 ILE A N 1
ATOM 3249 N N B ILE A 1 196 ? 43.046 23.346 27.803 0.21 10.70 192 ILE A N 1
ATOM 3250 N N C ILE A 1 196 ? 43.044 23.341 27.781 0.21 9.97 192 ILE A N 1
ATOM 3251 C CA A ILE A 1 196 ? 43.512 22.829 26.609 0.57 8.97 192 ILE A CA 1
ATOM 3252 C CA B ILE A 1 196 ? 43.505 22.757 26.551 0.21 11.46 192 ILE A CA 1
ATOM 3253 C CA C ILE A 1 196 ? 43.513 22.753 26.533 0.21 11.00 192 ILE A CA 1
ATOM 3254 C C A ILE A 1 196 ? 42.712 23.410 25.424 0.57 10.32 192 ILE A C 1
ATOM 3255 C C B ILE A 1 196 ? 42.692 23.269 25.357 0.21 11.75 192 ILE A C 1
ATOM 3256 C C C ILE A 1 196 ? 42.685 23.238 25.339 0.21 11.51 192 ILE A C 1
ATOM 3257 O O A ILE A 1 196 ? 43.286 23.836 24.423 0.57 11.56 192 ILE A O 1
ATOM 3258 O O B ILE A 1 196 ? 43.239 23.496 24.279 0.21 11.74 192 ILE A O 1
ATOM 3259 O O C ILE A 1 196 ? 43.212 23.415 24.242 0.21 11.29 192 ILE A O 1
ATOM 3305 N N . GLU A 1 197 ? 41.389 23.449 25.548 1.00 11.95 193 GLU A N 1
ATOM 3306 C CA . GLU A 1 197 ? 40.530 23.999 24.501 1.00 13.67 193 GLU A CA 1
ATOM 3307 C C . GLU A 1 197 ? 40.873 25.457 24.212 1.00 13.97 193 GLU A C 1
ATOM 3308 O O . GLU A 1 197 ? 40.608 25.951 23.111 1.00 16.65 193 GLU A O 1
ATOM 3322 N N . LYS A 1 198 ? 41.456 26.140 25.202 1.00 12.18 194 LYS A N 1
ATOM 3323 C CA . LYS A 1 198 ? 41.895 27.532 25.067 1.00 12.39 194 LYS A CA 1
ATOM 3324 C C . LYS A 1 198 ? 43.326 27.645 24.499 1.00 13.73 194 LYS A C 1
ATOM 3325 O O . LYS A 1 198 ? 43.822 28.740 24.239 1.00 16.86 194 LYS A O 1
ATOM 3344 N N . GLY A 1 199 ? 43.991 26.512 24.298 1.00 12.18 195 GLY A N 1
ATOM 3345 C CA . GLY A 1 199 ? 45.312 26.502 23.705 1.00 11.67 195 GLY A CA 1
ATOM 3346 C C . GLY A 1 199 ? 46.449 26.771 24.676 1.00 9.74 195 GLY A C 1
ATOM 3347 O O . GLY A 1 199 ? 47.549 27.126 24.257 1.00 11.24 195 GLY A O 1
ATOM 3351 N N . LEU A 1 200 ? 46.217 26.535 25.964 1.00 9.53 196 LEU A N 1
ATOM 3352 C CA . LEU A 1 200 ? 47.252 26.764 26.961 1.00 9.02 196 LEU A CA 1
ATOM 3353 C C . LEU A 1 200 ? 48.039 25.494 27.191 1.00 9.90 196 LEU A C 1
ATOM 3354 O O . LEU A 1 200 ? 47.737 24.476 26.594 1.00 13.12 196 LEU A O 1
ATOM 3370 N N . ASN A 1 201 ? 49.106 25.578 27.978 1.00 9.44 197 ASN A N 1
ATOM 3371 C CA . ASN A 1 201 ? 49.934 24.419 28.291 1.00 9.69 197 ASN A CA 1
ATOM 3372 C C . ASN A 1 201 ? 49.890 24.081 29.767 1.00 7.87 197 ASN A C 1
ATOM 3373 O O . ASN A 1 201 ? 50.111 24.947 30.582 1.00 10.27 197 ASN A O 1
ATOM 3384 N N . ILE A 1 202 ? 49.643 22.813 30.089 1.00 6.73 198 ILE A N 1
ATOM 3385 C CA . ILE A 1 202 ? 49.690 22.327 31.460 1.00 6.41 198 ILE A CA 1
ATOM 3386 C C . ILE A 1 202 ? 51.084 21.784 31.738 1.00 6.49 198 ILE A C 1
ATOM 3387 O O . ILE A 1 202 ? 51.578 20.918 31.016 1.00 7.77 198 ILE A O 1
ATOM 3403 N N . LEU A 1 203 ? 51.719 22.271 32.795 1.00 6.13 199 LEU A N 1
ATOM 3404 C CA . LEU A 1 203 ? 53.052 21.831 33.158 1.00 6.06 199 LEU A CA 1
ATOM 3405 C C . LEU A 1 203 ? 53.041 20.474 33.839 1.00 5.97 199 LEU A C 1
ATOM 3406 O O . LEU A 1 203 ? 52.162 20.170 34.650 1.00 7.22 199 LEU A O 1
ATOM 3422 N N . SER A 1 204 ? 54.058 19.673 33.567 1.00 6.18 200 SER A N 1
ATOM 3423 C CA . SER A 1 204 ? 54.384 18.584 34.486 1.00 6.59 200 SER A CA 1
ATOM 3424 C C . SER A 1 204 ? 55.146 19.152 35.674 1.00 6.34 200 SER A C 1
ATOM 3425 O O . SER A 1 204 ? 55.840 20.183 35.563 1.00 6.64 200 SER A O 1
ATOM 3433 N N . VAL A 1 205 ? 54.980 18.501 36.820 1.00 5.84 201 VAL A N 1
ATOM 3434 C CA . VAL A 1 205 ? 55.635 18.904 38.061 1.00 5.76 201 VAL A CA 1
ATOM 3435 C C . VAL A 1 205 ? 56.465 17.716 38.530 1.00 6.17 201 VAL A C 1
ATOM 3436 O O . VAL A 1 205 ? 55.956 16.598 38.664 1.00 6.72 201 VAL A O 1
ATOM 3449 N N . ASN A 1 206 ? 57.759 17.928 38.717 1.00 6.60 202 ASN A N 1
ATOM 3450 C CA . ASN A 1 206 ? 58.684 16.831 39.053 1.00 6.74 202 ASN A CA 1
ATOM 3451 C C . ASN A 1 206 ? 58.541 15.727 37.996 1.00 6.95 202 ASN A C 1
ATOM 3452 O O . ASN A 1 206 ? 58.473 14.542 38.333 1.00 7.60 202 ASN A O 1
ATOM 3463 N N . SER A 1 207 ? 58.474 16.128 36.725 1.00 6.77 203 SER A N 1
ATOM 3464 C CA . SER A 1 207 ? 58.394 15.196 35.603 1.00 7.82 203 SER A CA 1
ATOM 3465 C C . SER A 1 207 ? 57.135 14.354 35.601 1.00 7.24 203 SER A C 1
ATOM 3466 O O . SER A 1 207 ? 57.086 13.329 34.940 1.00 10.39 203 SER A O 1
ATOM 3474 N N . THR A 1 208 ? 56.101 14.849 36.257 1.00 6.84 204 THR A N 1
ATOM 3475 C CA . THR A 1 208 ? 54.864 14.111 36.422 1.00 7.29 204 THR A CA 1
ATOM 3476 C C . THR A 1 208 ? 53.667 14.936 35.961 1.00 6.84 204 THR A C 1
ATOM 3477 O O . THR A 1 208 ? 53.440 16.032 36.463 1.00 7.10 204 THR A O 1
ATOM 3488 N N . TYR A 1 209 ? 52.907 14.413 35.004 1.00 8.24 205 TYR A N 1
ATOM 3489 C CA . TYR A 1 209 ? 51.653 15.033 34.636 1.00 7.71 205 TYR A CA 1
ATOM 3490 C C . TYR A 1 209 ? 50.569 14.606 35.598 1.00 8.71 205 TYR A C 1
ATOM 3491 O O . TYR A 1 209 ? 50.579 13.468 36.074 1.00 9.68 205 TYR A O 1
ATOM 3509 N N . PRO A 1 210 ? 49.627 15.523 35.883 1.00 9.33 206 PRO A N 1
ATOM 3510 C CA . PRO A 1 210 ? 48.522 15.236 36.797 1.00 11.09 206 PRO A CA 1
ATOM 3511 C C . PRO A 1 210 ? 47.443 14.407 36.102 1.00 11.94 206 PRO A C 1
ATOM 3512 O O . PRO A 1 210 ? 46.738 14.887 35.234 1.00 13.05 206 PRO A O 1
ATOM 3523 N N . THR A 1 211 ? 47.361 13.141 36.478 1.00 9.77 207 THR A N 1
ATOM 3524 C CA . THR A 1 211 ? 46.390 12.190 35.943 1.00 11.33 207 THR A CA 1
ATOM 3525 C C . THR A 1 211 ? 45.789 11.416 37.107 1.00 10.82 207 THR A C 1
ATOM 3526 O O . THR A 1 211 ? 46.318 11.430 38.212 1.00 10.32 207 THR A O 1
ATOM 3537 N N . LYS A 1 212 ? 44.689 10.714 36.891 1.00 11.75 208 LYS A N 1
ATOM 3538 C CA . LYS A 1 212 ? 44.120 9.951 37.977 1.00 11.76 208 LYS A CA 1
ATOM 3539 C C . LYS A 1 212 ? 45.159 8.974 38.557 1.00 11.15 208 LYS A C 1
ATOM 3540 O O . LYS A 1 212 ? 45.241 8.789 39.771 1.00 11.32 208 LYS A O 1
ATOM 3559 N N . GLU A 1 213 ? 45.977 8.364 37.706 1.00 11.00 209 GLU A N 1
ATOM 3560 C CA . GLU A 1 213 ? 46.970 7.394 38.180 1.00 11.57 209 GLU A CA 1
ATOM 3561 C C . GLU A 1 213 ? 48.081 8.041 39.011 1.00 8.79 209 GLU A C 1
ATOM 3562 O O . GLU A 1 213 ? 48.464 7.526 40.074 1.00 9.51 209 GLU A O 1
ATOM 3574 N N . THR A 1 214 ? 48.609 9.166 38.546 1.00 8.61 210 THR A N 1
ATOM 3575 C CA . THR A 1 214 ? 49.720 9.785 39.258 1.00 7.91 210 THR A CA 1
ATOM 3576 C C . THR A 1 214 ? 49.247 10.494 40.516 1.00 7.83 210 THR A C 1
ATOM 3577 O O . THR A 1 214 ? 50.005 10.645 41.464 1.00 8.38 210 THR A O 1
ATOM 3588 N N . ILE A 1 215 ? 48.001 10.950 40.530 1.00 8.29 211 ILE A N 1
ATOM 3589 C CA . ILE A 1 215 ? 47.484 11.574 41.737 1.00 8.53 211 ILE A CA 1
ATOM 3590 C C . ILE A 1 215 ? 47.204 10.482 42.782 1.00 8.90 211 ILE A C 1
ATOM 3591 O O . ILE A 1 215 ? 47.561 10.634 43.959 1.00 10.52 211 ILE A O 1
ATOM 3607 N N . ASN A 1 216 ? 46.599 9.379 42.369 1.00 8.44 212 ASN A N 1
ATOM 3608 C CA . ASN A 1 216 ? 46.371 8.275 43.288 1.00 9.11 212 ASN A CA 1
ATOM 3609 C C . ASN A 1 216 ? 47.652 7.685 43.870 1.00 10.21 212 ASN A C 1
ATOM 3610 O O . ASN A 1 216 ? 47.681 7.286 45.032 1.00 11.73 212 ASN A O 1
ATOM 3621 N N A SER A 1 217 ? 48.705 7.628 43.062 0.51 9.05 213 SER A N 1
ATOM 3622 N N B SER A 1 217 ? 48.719 7.653 43.080 0.49 10.47 213 SER A N 1
ATOM 3623 C CA A SER A 1 217 ? 49.982 7.086 43.528 0.51 8.24 213 SER A CA 1
ATOM 3624 C CA B SER A 1 217 ? 49.987 7.100 43.561 0.49 10.58 213 SER A CA 1
ATOM 3625 C C A SER A 1 217 ? 50.740 8.067 44.411 0.51 8.19 213 SER A C 1
ATOM 3626 C C B SER A 1 217 ? 50.815 8.101 44.366 0.49 10.82 213 SER A C 1
ATOM 3627 O O A SER A 1 217 ? 51.720 7.701 45.043 0.51 7.79 213 SER A O 1
ATOM 3628 O O B SER A 1 217 ? 51.859 7.750 44.903 0.49 11.28 213 SER A O 1
ATOM 3643 N N A ASN A 1 218 ? 50.289 9.313 44.433 0.51 8.63 214 ASN A N 1
ATOM 3644 N N B ASN A 1 218 ? 50.343 9.341 44.433 0.49 10.28 214 ASN A N 1
ATOM 3645 C CA A ASN A 1 218 ? 50.973 10.420 45.111 0.51 9.01 214 ASN A CA 1
ATOM 3646 C CA B ASN A 1 218 ? 51.038 10.456 45.092 0.49 10.58 214 ASN A CA 1
ATOM 3647 C C A ASN A 1 218 ? 52.292 10.808 44.415 0.51 8.88 214 ASN A C 1
ATOM 3648 C C B ASN A 1 218 ? 52.306 10.925 44.356 0.49 8.47 214 ASN A C 1
ATOM 3649 O O A ASN A 1 218 ? 53.168 11.435 45.015 0.51 10.49 214 ASN A O 1
ATOM 3650 O O B ASN A 1 218 ? 53.057 11.757 44.873 0.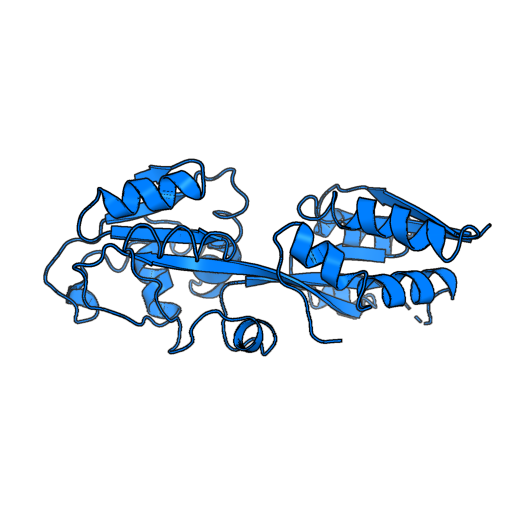49 9.35 214 ASN A O 1
ATOM 3671 N N A LYS A 1 219 ? 52.426 10.448 43.142 0.51 9.20 215 LYS A N 1
ATOM 3672 N N B LYS A 1 219 ? 52.537 10.417 43.149 0.49 8.09 215 LYS A N 1
ATOM 3673 C CA A LYS A 1 219 ? 53.566 10.895 42.340 0.51 8.93 215 LYS A CA 1
ATOM 3674 C CA B LYS A 1 219 ? 53.635 10.920 42.320 0.49 7.93 215 LYS A CA 1
ATOM 3675 C C A LYS A 1 219 ? 53.387 12.344 41.894 0.51 8.90 215 LYS A C 1
ATOM 3676 C C B LYS A 1 219 ? 53.403 12.359 41.853 0.49 8.34 215 LYS A C 1
ATOM 3677 O O A LYS A 1 219 ? 54.353 13.090 41.804 0.51 9.80 215 LYS A O 1
ATOM 3678 O O B LYS A 1 219 ? 54.353 13.116 41.703 0.49 8.81 215 LYS A O 1
ATOM 3715 N N . TYR A 1 220 ? 52.151 12.728 41.595 1.00 7.37 216 TYR A N 1
ATOM 3716 C CA . TYR A 1 220 ? 51.817 14.117 41.336 1.00 7.78 216 TYR A CA 1
ATOM 3717 C C . TYR A 1 220 ? 51.502 14.753 42.663 1.00 8.35 216 TYR A C 1
ATOM 3718 O O . TYR A 1 220 ? 50.616 14.296 43.386 1.00 9.30 216 TYR A O 1
ATOM 3737 N N . THR A 1 221 ? 52.225 15.817 42.982 1.00 8.53 217 THR A N 1
ATOM 3738 C CA . THR A 1 221 ? 52.299 16.305 44.342 1.00 9.01 217 THR A CA 1
ATOM 3739 C C . THR A 1 221 ? 51.327 17.443 44.702 1.00 9.86 217 THR A C 1
ATOM 3740 O O . THR A 1 221 ? 51.117 17.732 45.875 1.00 11.44 217 THR A O 1
ATOM 3751 N N . ILE A 1 222 ? 50.743 18.096 43.707 1.00 8.26 218 ILE A N 1
ATOM 3752 C CA . ILE A 1 222 ? 49.944 19.301 43.963 1.00 7.73 218 ILE A CA 1
ATOM 3753 C C . ILE A 1 222 ? 48.466 18.955 44.161 1.00 7.71 218 ILE A C 1
ATOM 3754 O O . ILE A 1 222 ? 47.640 19.123 43.272 1.00 7.84 218 ILE A O 1
ATOM 3770 N N . LYS A 1 223 ? 48.147 18.411 45.322 1.00 7.39 219 LYS A N 1
ATOM 3771 C CA . LYS A 1 223 ? 46.772 18.065 45.641 1.00 7.67 219 LYS A CA 1
ATOM 3772 C C . LYS A 1 223 ? 46.591 17.963 47.127 1.00 8.02 219 LYS A C 1
ATOM 3773 O O . LYS A 1 223 ? 47.530 17.649 47.849 1.00 9.68 219 LYS A O 1
ATOM 3792 N N . ARG A 1 224 ? 45.369 18.230 47.572 1.00 7.84 220 ARG A N 1
ATOM 3793 C CA . ARG A 1 224 ? 44.937 17.871 48.909 1.00 8.29 220 ARG A CA 1
ATOM 3794 C C . ARG A 1 224 ? 44.308 16.494 48.858 1.00 7.68 220 ARG A C 1
ATOM 3795 O O . ARG A 1 224 ? 43.547 16.168 47.948 1.00 8.65 220 ARG A O 1
ATOM 3816 N N . ASN A 1 225 ? 44.637 15.690 49.850 1.00 8.68 221 ASN A N 1
ATOM 3817 C CA . ASN A 1 225 ? 44.053 14.366 50.016 1.00 9.31 221 ASN A CA 1
ATOM 3818 C C . ASN A 1 225 ? 42.869 14.479 50.972 1.00 9.69 221 ASN A C 1
ATOM 3819 O O . ASN A 1 225 ? 43.034 14.890 52.125 1.00 11.91 221 ASN A O 1
ATOM 3830 N N . LEU A 1 226 ? 41.666 14.185 50.498 1.00 8.61 222 LEU A N 1
ATOM 3831 C CA . LEU A 1 226 ? 40.476 14.245 51.348 1.00 8.23 222 LEU A CA 1
ATOM 3832 C C . LEU A 1 226 ? 40.352 12.915 52.070 1.00 7.57 222 LEU A C 1
ATOM 3833 O O . LEU A 1 226 ? 40.300 11.859 51.430 1.00 8.50 222 LEU A O 1
ATOM 3849 N N . ILE A 1 227 ? 40.324 12.977 53.394 1.00 6.96 223 ILE A N 1
ATOM 3850 C CA . ILE A 1 227 ? 40.469 11.784 54.228 1.00 6.81 223 ILE A CA 1
ATOM 3851 C C . ILE A 1 227 ? 39.304 11.640 55.190 1.00 5.75 223 ILE A C 1
ATOM 3852 O O . ILE A 1 227 ? 38.737 12.614 55.704 1.00 7.15 223 ILE A O 1
ATOM 3868 N N . ILE A 1 228 ? 38.955 10.378 55.422 1.00 5.86 224 ILE A N 1
ATOM 3869 C CA . ILE A 1 228 ? 37.996 9.946 56.419 1.00 5.66 224 ILE A CA 1
ATOM 3870 C C . ILE A 1 228 ? 38.797 9.614 57.667 1.00 5.92 224 ILE A C 1
ATOM 3871 O O . ILE A 1 228 ? 39.703 8.778 57.623 1.00 8.15 224 ILE A O 1
ATOM 3887 N N . VAL A 1 229 ? 38.455 10.262 58.763 1.00 5.87 225 VAL A N 1
ATOM 3888 C CA . VAL A 1 229 ? 39.180 10.144 60.024 1.00 6.82 225 VAL A CA 1
ATOM 3889 C C . VAL A 1 229 ? 38.265 9.550 61.089 1.00 6.00 225 VAL A C 1
ATOM 3890 O O . VAL A 1 229 ? 37.150 10.024 61.301 1.00 6.42 225 VAL A O 1
ATOM 3903 N N . THR A 1 230 ? 38.770 8.522 61.760 1.00 6.22 226 THR A N 1
ATOM 3904 C CA . THR A 1 230 ? 38.079 7.898 62.890 1.00 7.18 226 THR A CA 1
ATOM 3905 C C . THR A 1 230 ? 39.033 7.763 64.043 1.00 8.15 226 THR A C 1
ATOM 3906 O O . THR A 1 230 ? 40.225 8.001 63.873 1.00 9.10 226 THR A O 1
ATOM 3917 N N . ASN A 1 231 ? 38.513 7.417 65.218 1.00 9.93 227 ASN A N 1
ATOM 3918 C CA . ASN A 1 231 ? 39.333 7.346 66.413 1.00 14.11 227 ASN A CA 1
ATOM 3919 C C . ASN A 1 231 ? 39.320 5.950 67.033 1.00 19.56 227 ASN A C 1
ATOM 3920 O O . ASN A 1 231 ? 38.438 5.154 66.751 1.00 21.43 227 ASN A O 1
ATOM 3931 N N . TYR A 1 234 ? 38.330 -0.180 66.972 1.00 27.13 230 TYR A N 1
ATOM 3932 C CA . TYR A 1 234 ? 37.145 -0.832 66.430 1.00 25.35 230 TYR A CA 1
ATOM 3933 C C . TYR A 1 234 ? 35.963 0.121 66.369 1.00 25.38 230 TYR A C 1
ATOM 3934 O O . TYR A 1 234 ? 35.524 0.673 67.377 1.00 28.91 230 TYR A O 1
ATOM 3951 N N . GLU A 1 235 ? 35.454 0.321 65.166 1.00 22.04 231 GLU A N 1
ATOM 3952 C CA . GLU A 1 235 ? 34.340 1.226 64.966 1.00 19.57 231 GLU A CA 1
ATOM 3953 C C . GLU A 1 235 ? 33.005 0.510 65.126 1.00 17.56 231 GLU A C 1
ATOM 3954 O O . GLU A 1 235 ? 32.898 -0.705 64.946 1.00 18.17 231 GLU A O 1
ATOM 3966 N N . ASP A 1 236 ? 31.990 1.283 65.475 1.00 16.47 232 ASP A N 1
ATOM 3967 C CA . ASP A 1 236 ? 30.624 0.824 65.383 1.00 14.85 232 ASP A CA 1
ATOM 3968 C C . ASP A 1 236 ? 30.391 0.292 63.967 1.00 12.49 232 ASP A C 1
ATOM 3969 O O . ASP A 1 236 ? 30.916 0.833 62.987 1.00 11.21 232 ASP A O 1
ATOM 3978 N N . LYS A 1 237 ? 29.584 -0.750 63.852 1.00 12.18 233 LYS A N 1
ATOM 3979 C CA . LYS A 1 237 ? 29.228 -1.283 62.551 1.00 12.43 233 LYS A CA 1
ATOM 3980 C C . LYS A 1 237 ? 28.624 -0.199 61.651 1.00 9.76 233 LYS A C 1
ATOM 3981 O O . LYS A 1 237 ? 28.881 -0.186 60.451 1.00 8.74 233 LYS A O 1
ATOM 4000 N N . SER A 1 238 ? 27.825 0.696 62.226 1.00 8.96 234 SER A N 1
ATOM 4001 C CA . SER A 1 238 ? 27.159 1.719 61.442 1.00 9.19 234 SER A CA 1
ATOM 4002 C C . SER A 1 238 ? 28.176 2.633 60.768 1.00 8.47 234 SER A C 1
ATOM 4003 O O . SER A 1 238 ? 27.967 3.087 59.644 1.00 8.40 234 SER A O 1
ATOM 4011 N N . VAL A 1 239 ? 29.280 2.884 61.455 1.00 7.99 235 VAL A N 1
ATOM 4012 C CA . VAL A 1 239 ? 30.367 3.710 60.939 1.00 8.04 235 VAL A CA 1
ATOM 4013 C C . VAL A 1 239 ? 31.119 2.944 59.835 1.00 8.02 235 VAL A C 1
ATOM 4014 O O . VAL A 1 239 ? 31.359 3.472 58.736 1.00 8.04 235 VAL A O 1
ATOM 4027 N N . THR A 1 240 ? 31.469 1.689 60.102 1.00 7.77 236 THR A N 1
ATOM 4028 C CA . THR A 1 240 ? 32.121 0.871 59.084 1.00 8.29 236 THR A CA 1
ATOM 4029 C C . THR A 1 240 ? 31.283 0.789 57.816 1.00 6.99 236 THR A C 1
ATOM 4030 O O . THR A 1 240 ? 31.801 0.901 56.709 1.00 7.05 236 THR A O 1
ATOM 4041 N N . GLN A 1 241 ? 29.984 0.607 57.962 1.00 6.60 237 GLN A N 1
ATOM 4042 C CA . GLN A 1 241 ? 29.113 0.536 56.801 1.00 6.07 237 GLN A CA 1
ATOM 4043 C C . GLN A 1 241 ? 29.139 1.820 55.978 1.00 6.34 237 GLN A C 1
ATOM 4044 O O . GLN A 1 241 ? 29.208 1.782 54.763 1.00 7.14 237 GLN A O 1
ATOM 4058 N N . PHE A 1 242 ? 29.035 2.961 56.628 1.00 6.43 238 PHE A N 1
ATOM 4059 C CA . PHE A 1 242 ? 29.005 4.201 55.866 1.00 6.13 238 PHE A CA 1
ATOM 4060 C C . PHE A 1 242 ? 30.345 4.455 55.171 1.00 6.10 238 PHE A C 1
ATOM 4061 O O . PHE A 1 242 ? 30.373 4.877 54.028 1.00 6.82 238 PHE A O 1
ATOM 4078 N N . ILE A 1 243 ? 31.453 4.210 55.862 1.00 6.62 239 ILE A N 1
ATOM 4079 C CA . ILE A 1 243 ? 32.769 4.374 55.260 1.00 6.85 239 ILE A CA 1
ATOM 4080 C C . ILE A 1 243 ? 32.935 3.445 54.059 1.00 7.07 239 ILE A C 1
ATOM 4081 O O . ILE A 1 243 ? 33.475 3.849 53.020 1.00 8.48 239 ILE A O 1
ATOM 4097 N N . ASP A 1 244 ? 32.447 2.219 54.188 1.00 6.58 240 ASP A N 1
ATOM 4098 C CA . ASP A 1 244 ? 32.476 1.272 53.078 1.00 7.04 240 ASP A CA 1
ATOM 4099 C C . ASP A 1 244 ? 31.689 1.804 51.881 1.00 7.79 240 ASP A C 1
ATOM 4100 O O . ASP A 1 244 ? 32.106 1.644 50.730 1.00 8.83 240 ASP A O 1
ATOM 4109 N N . PHE A 1 245 ? 30.589 2.508 52.123 1.00 6.80 241 PHE A N 1
ATOM 4110 C CA . PHE A 1 245 ? 29.855 3.137 51.027 1.00 6.26 241 PHE A CA 1
ATOM 4111 C C . PHE A 1 245 ? 30.647 4.289 50.405 1.00 6.78 241 PHE A C 1
ATOM 4112 O O . PHE A 1 245 ? 30.699 4.439 49.183 1.00 7.16 241 PHE A O 1
ATOM 4129 N N . MET A 1 246 ? 31.285 5.108 51.235 1.00 6.53 242 MET A N 1
ATOM 4130 C CA . MET A 1 246 ? 32.066 6.248 50.750 1.00 6.88 242 MET A CA 1
ATOM 4131 C C . MET A 1 246 ? 33.154 5.832 49.759 1.00 7.55 242 MET A C 1
ATOM 4132 O O . MET A 1 246 ? 33.458 6.572 48.820 1.00 8.33 242 MET A O 1
ATOM 4146 N N . THR A 1 247 ? 33.760 4.675 50.013 1.00 7.56 243 THR A N 1
ATOM 4147 C CA . THR A 1 247 ? 34.869 4.179 49.209 1.00 9.20 243 THR A CA 1
ATOM 4148 C C . THR A 1 247 ? 34.417 3.145 48.157 1.00 8.86 243 THR A C 1
ATOM 4149 O O . THR A 1 247 ? 35.236 2.554 47.490 1.00 12.51 243 THR A O 1
ATOM 4160 N N A SER A 1 248 ? 33.109 2.967 47.992 0.45 8.56 244 SER A N 1
ATOM 4161 N N B SER A 1 248 ? 33.109 2.952 48.034 0.55 8.28 244 SER A N 1
ATOM 4162 C CA A SER A 1 248 ? 32.566 2.031 47.004 0.45 9.43 244 SER A CA 1
ATOM 4163 C CA B SER A 1 248 ? 32.518 2.081 47.023 0.55 9.74 244 SER A CA 1
ATOM 4164 C C A SER A 1 248 ? 32.490 2.664 45.610 0.45 9.14 244 SER A C 1
ATOM 4165 C C B SER A 1 248 ? 32.482 2.787 45.666 0.55 9.97 244 SER A C 1
ATOM 4166 O O A SER A 1 248 ? 32.703 3.862 45.442 0.45 9.15 244 SER A O 1
ATOM 4167 O O B SER A 1 248 ? 32.606 4.005 45.580 0.55 10.19 244 SER A O 1
ATOM 4182 N N A SER A 1 249 ? 32.153 1.858 44.609 0.45 11.65 245 SER A N 1
ATOM 4183 N N B SER A 1 249 ? 32.268 2.030 44.602 0.55 11.67 245 SER A N 1
ATOM 4184 C CA A SER A 1 249 ? 31.985 2.364 43.254 0.45 12.11 245 SER A CA 1
ATOM 4185 C CA B SER A 1 249 ? 32.174 2.628 43.282 0.55 12.59 245 SER A CA 1
ATOM 4186 C C A SER A 1 249 ? 31.027 3.561 43.199 0.45 10.97 245 SER A C 1
ATOM 4187 C C B SER A 1 249 ? 31.090 3.715 43.178 0.55 11.21 245 SER A C 1
ATOM 4188 O O A SER A 1 249 ? 31.345 4.594 42.597 0.45 11.41 245 SER A O 1
ATOM 4189 O O B SER A 1 249 ? 31.320 4.765 42.564 0.55 10.58 245 SER A O 1
ATOM 4204 N N A THR A 1 250 ? 29.862 3.430 43.826 0.45 10.57 246 THR A N 1
ATOM 4205 N N B THR A 1 250 ? 29.924 3.488 43.779 0.55 10.89 246 THR A N 1
ATOM 4206 C CA A THR A 1 250 ? 28.871 4.503 43.814 0.45 10.80 246 THR A CA 1
ATOM 4207 C CA B THR A 1 250 ? 28.887 4.523 43.794 0.55 11.03 246 THR A CA 1
ATOM 4208 C C A THR A 1 250 ? 29.373 5.751 44.542 0.45 9.14 246 THR A C 1
ATOM 4209 C C B THR A 1 250 ? 29.363 5.764 44.550 0.55 8.97 246 THR A C 1
ATOM 4210 O O A THR A 1 250 ? 29.198 6.866 44.056 0.45 8.90 246 THR A O 1
ATOM 4211 O O B THR A 1 250 ? 29.162 6.886 44.091 0.55 8.28 246 THR A O 1
ATOM 4232 N N . GLY A 1 251 ? 29.950 5.566 45.723 1.00 8.80 247 GLY A N 1
ATOM 4233 C CA . GLY A 1 251 ? 30.528 6.681 46.477 1.00 7.78 247 GLY A CA 1
ATOM 4234 C C . GLY A 1 251 ? 31.515 7.469 45.632 1.00 8.05 247 GLY A C 1
ATOM 4235 O O . GLY A 1 251 ? 31.522 8.697 45.630 1.00 8.19 247 GLY A O 1
ATOM 4240 N N . GLN A 1 252 ? 32.358 6.751 44.896 1.00 7.83 248 GLN A N 1
ATOM 4241 C CA . GLN A 1 252 ? 33.394 7.393 44.113 1.00 7.50 248 GLN A CA 1
ATOM 4242 C C . GLN A 1 252 ? 32.811 8.059 42.873 1.00 7.95 248 GLN A C 1
ATOM 4243 O O . GLN A 1 252 ? 33.315 9.085 42.418 1.00 8.79 248 GLN A O 1
ATOM 4257 N N . ASP A 1 253 ? 31.730 7.501 42.334 1.00 8.11 249 ASP A N 1
ATOM 4258 C CA . ASP A 1 253 ? 31.031 8.189 41.243 1.00 7.98 249 ASP A CA 1
ATOM 4259 C C . ASP A 1 253 ? 30.491 9.535 41.733 1.00 7.46 249 ASP A C 1
ATOM 4260 O O . ASP A 1 253 ? 30.540 10.520 41.004 1.00 8.31 249 ASP A O 1
ATOM 4269 N N . ILE A 1 254 ? 29.960 9.570 42.961 1.00 7.37 250 ILE A N 1
ATOM 4270 C CA . ILE A 1 254 ? 29.477 10.825 43.522 1.00 7.89 250 ILE A CA 1
ATOM 4271 C C . ILE A 1 254 ? 30.614 11.845 43.613 1.00 7.59 250 ILE A C 1
ATOM 4272 O O . ILE A 1 254 ? 30.442 13.002 43.247 1.00 7.98 250 ILE A O 1
ATOM 4288 N N . VAL A 1 255 ? 31.773 11.411 44.110 1.00 7.21 251 VAL A N 1
ATOM 4289 C CA . VAL A 1 255 ? 32.946 12.287 44.210 1.00 8.01 251 VAL A CA 1
ATOM 4290 C C . VAL A 1 255 ? 33.250 12.922 42.854 1.00 7.38 251 VAL A C 1
ATOM 4291 O O . VAL A 1 255 ? 33.455 14.128 42.742 1.00 8.57 251 VAL A O 1
ATOM 4304 N N . GLU A 1 256 ? 33.274 12.108 41.809 1.00 7.76 252 GLU A N 1
ATOM 4305 C CA . GLU A 1 256 ? 33.649 12.622 40.489 1.00 8.38 252 GLU A CA 1
ATOM 4306 C C . GLU A 1 256 ? 32.544 13.440 39.830 1.00 9.06 252 GLU A C 1
ATOM 4307 O O . GLU A 1 256 ? 32.835 14.419 39.139 1.00 11.12 252 GLU A O 1
ATOM 4319 N N . GLU A 1 257 ? 31.292 13.081 40.069 1.00 7.69 253 GLU A N 1
ATOM 4320 C CA . GLU A 1 257 ? 30.175 13.874 39.557 1.00 9.09 253 GLU A CA 1
ATOM 4321 C C . GLU A 1 257 ? 30.163 15.273 40.155 1.00 9.32 253 GLU A C 1
ATOM 4322 O O . GLU A 1 257 ? 29.587 16.190 39.587 1.00 9.10 253 GLU A O 1
ATOM 4334 N N . GLN A 1 258 ? 30.821 15.445 41.288 1.00 10.91 254 GLN A N 1
ATOM 4335 C CA . GLN A 1 258 ? 30.883 16.739 41.947 1.00 11.59 254 GLN A CA 1
ATOM 4336 C C . GLN A 1 258 ? 32.222 17.411 41.803 1.00 12.47 254 GLN A C 1
ATOM 4337 O O . GLN A 1 258 ? 32.524 18.368 42.511 1.00 16.26 254 GLN A O 1
ATOM 4351 N N . GLY A 1 259 ? 33.009 16.949 40.840 1.00 11.86 255 GLY A N 1
ATOM 4352 C CA . GLY A 1 259 ? 34.172 17.698 40.415 1.00 13.11 255 GLY A CA 1
ATOM 4353 C C . GLY A 1 259 ? 35.488 17.349 41.060 1.00 12.32 255 GLY A C 1
ATOM 4354 O O . GLY A 1 259 ? 36.492 17.992 40.766 1.00 14.02 255 GLY A O 1
ATOM 4358 N N . PHE A 1 260 ? 35.495 16.353 41.937 1.00 10.99 256 PHE A N 1
ATOM 4359 C CA . PHE A 1 260 ? 36.725 15.929 42.597 1.00 10.34 256 PHE A CA 1
ATOM 4360 C C . PHE A 1 260 ? 37.216 14.675 41.894 1.00 9.01 256 PHE A C 1
ATOM 4361 O O . PHE A 1 260 ? 36.570 14.161 40.989 1.00 11.12 256 PHE A O 1
ATOM 4378 N N . LEU A 1 261 ? 38.369 14.184 42.304 1.00 9.28 257 LEU A N 1
ATOM 4379 C CA . LEU A 1 261 ? 38.961 12.991 41.720 1.00 8.91 257 LEU A CA 1
ATOM 4380 C C . LEU A 1 261 ? 38.831 11.843 42.697 1.00 7.91 257 LEU A C 1
ATOM 4381 O O . LEU A 1 261 ? 39.077 12.024 43.880 1.00 9.06 257 LEU A O 1
ATOM 4397 N N . GLY A 1 262 ? 38.429 10.673 42.217 1.00 8.49 258 GLY A N 1
ATOM 4398 C CA . GLY A 1 262 ? 38.229 9.513 43.065 1.00 8.22 258 GLY A CA 1
ATOM 4399 C C . GLY A 1 262 ? 39.463 8.639 43.245 1.00 8.87 258 GLY A C 1
ATOM 4400 O O . GLY A 1 262 ? 40.510 8.850 42.639 1.00 9.90 258 GLY A O 1
ATOM 4404 N N . ILE A 1 263 ? 39.337 7.673 44.147 1.00 10.63 259 ILE A N 1
ATOM 4405 C CA . ILE A 1 263 ? 40.369 6.691 44.405 1.00 10.33 259 ILE A CA 1
ATOM 4406 C C . ILE A 1 263 ? 40.085 5.420 43.605 1.00 15.65 259 ILE A C 1
ATOM 4407 O O . ILE A 1 263 ? 39.034 5.273 43.006 1.00 18.30 259 ILE A O 1
ATOM 4423 N N . LYS A 1 264 ? 41.003 4.470 43.633 1.00 18.83 260 LYS A N 1
ATOM 4424 C CA . LYS A 1 264 ? 40.722 3.148 43.067 1.00 23.38 260 LYS A CA 1
ATOM 4425 C C . LYS A 1 264 ? 39.873 2.286 44.015 1.00 25.34 260 LYS A C 1
ATOM 4426 O O . LYS A 1 264 ? 40.035 2.347 45.237 1.00 27.62 260 LYS A O 1
ATOM 4445 N N . THR A 1 265 ? 38.963 1.489 43.452 1.00 25.35 261 THR A N 1
ATOM 4446 C CA . THR A 1 265 ? 38.107 0.611 44.260 1.00 25.21 261 THR A CA 1
ATOM 4447 C C . THR A 1 265 ? 38.218 -0.848 43.827 1.00 26.89 261 THR A C 1
ATOM 4448 O O . THR A 1 265 ? 38.845 -1.184 42.816 1.00 28.68 261 THR A O 1
#

Nearest PDB structures (foldseek):
  4n13-assembly1_A  TM=1.004E+00  e=1.983E-55  Borreliella burgdorferi B31
  1twy-assembly1_A  TM=8.545E-01  e=3.909E-25  Vibrio cholerae O1 biovar El Tor str. N16961
  1twy-assembly10_B  TM=8.098E-01  e=3.047E-24  Vibrio cholerae O1 biovar El Tor str. N16961
  1twy-assembly11_F  TM=7.845E-01  e=9.942E-25  Vibrio cholerae O1 biovar El Tor str. N16961
  4gd5-assembly1_A  TM=6.564E-01  e=4.712E-25  Clostridium perfringens ATCC 13124